Protein AF-A0A399ZMP6-F1 (afdb_monomer)

Secondary structure (DSSP, 8-state):
--PPP---------HHHHHHHHHHS-GGGHHHHHHHHHHHHHHHHHHHHHHHHHHHHTTT----PEEEPHHHHHHHHTT-HHHHHHHHHHHHHS--EEEHHHHHHHHHH--GGGHHHHHHHHTTSEEEPP-HHHHHHHHHHHHHHTT-SSPPPHHHHHHHHHHHHHTPEEE---TTTTT-TT--EE-TTGGGS---

Radius of gyration: 22.65 Å; Cα contacts (8 Å, |Δi|>4): 181; chains: 1; bounding box: 49×48×72 Å

Solvent-accessible surface area (backbone atoms only — not comparable to full-atom values): 11590 Å² total; per-residue (Å²): 133,86,79,80,84,84,82,87,81,91,81,90,68,61,67,69,62,50,51,49,46,62,74,76,37,60,80,93,46,42,67,57,52,50,52,52,51,50,54,52,49,50,50,53,51,50,52,50,49,50,51,51,51,53,48,59,72,56,66,87,58,87,56,83,35,37,29,48,32,49,67,47,52,54,36,39,78,70,61,37,64,71,56,41,53,52,53,54,54,47,54,77,77,36,69,46,30,31,39,44,65,37,54,50,52,50,60,74,67,44,49,85,86,42,44,60,63,51,48,66,67,48,66,83,42,50,69,44,77,89,46,72,66,33,53,52,43,14,52,52,53,38,58,76,39,42,94,44,100,70,54,61,50,73,64,56,22,44,45,52,21,44,31,63,74,70,59,34,29,34,32,57,83,56,74,76,57,76,76,40,83,90,66,47,67,54,50,93,75,58,84,80,70,84,83,127

Mean predicted aligned error: 13.45 Å

Foldseek 3Di:
DDDDDDDDDDDDDDPVVVVCLPVPPDPVCSVVVVVVVVVVVVVVVVVVVVLVVVVVVVPDDLQAAEEEALVLLVCVLVVVPLSVVLVVVNVVSHAYEYEVLSVVVCVVVDDPVCVVVSCVSCVSHHYDYDDPQLQVQLVVQQVVCPPPPDGDDSSRSSRQSSCVSNSYAYEDPDPVCVPRPPHHYPDPPNSPPDDD

Nearest PDB structures (foldseek):
  3zvk-assembly1_D  TM=8.663E-01  e=1.590E-06  Rickettsia felis
  5ecw-assembly1_A  TM=8.682E-01  e=2.401E-06  Shigella flexneri
  5ecy-assembly1_E  TM=8.589E-01  e=1.109E-05  Shigella flexneri
  5ecw-assembly1_B  TM=8.197E-01  e=2.680E-05  Shigella flexneri
  6nkl-assembly1_A  TM=8.387E-01  e=5.082E-04  Haemophilus influenzae

pLDDT: mean 81.06, std 16.73, range [31.73, 97.88]

Structure (mmCIF, N/CA/C/O backbone):
data_AF-A0A399ZMP6-F1
#
_entry.id   AF-A0A399ZMP6-F1
#
loop_
_atom_site.group_PDB
_atom_site.id
_atom_site.type_symbol
_atom_site.label_atom_id
_atom_site.label_alt_id
_atom_site.label_comp_id
_atom_site.label_asym_id
_atom_site.label_entity_id
_atom_site.label_seq_id
_atom_site.pdbx_PDB_ins_code
_atom_site.Cartn_x
_atom_site.Cartn_y
_atom_site.Cartn_z
_atom_site.occupancy
_atom_site.B_iso_or_equiv
_atom_site.auth_seq_id
_atom_site.auth_comp_id
_atom_site.auth_asym_id
_atom_site.auth_atom_id
_atom_site.pdbx_PDB_model_num
ATOM 1 N N . MET A 1 1 ? -18.157 26.666 29.288 1.00 40.12 1 MET A N 1
ATOM 2 C CA . MET A 1 1 ? -17.870 25.219 29.151 1.00 40.12 1 MET A CA 1
ATOM 3 C C . MET A 1 1 ? -19.187 24.509 28.873 1.00 40.12 1 MET A C 1
ATOM 5 O O . MET A 1 1 ? -20.100 24.671 29.669 1.00 40.12 1 MET A O 1
ATOM 9 N N . ARG A 1 2 ? -19.341 23.812 27.738 1.00 42.91 2 ARG A N 1
ATOM 10 C CA . ARG A 1 2 ? -20.552 23.012 27.478 1.00 42.91 2 ARG A CA 1
ATOM 11 C C . ARG A 1 2 ? -20.441 21.704 28.261 1.00 42.91 2 ARG A C 1
ATOM 13 O O . ARG A 1 2 ? -19.578 20.886 27.959 1.00 42.91 2 ARG A O 1
ATOM 20 N N . THR A 1 3 ? -21.276 21.535 29.274 1.00 47.22 3 THR A N 1
ATOM 21 C CA . THR A 1 3 ? -21.445 20.280 30.010 1.00 47.22 3 THR A CA 1
ATOM 22 C C . THR A 1 3 ? -21.994 19.232 29.040 1.00 47.22 3 THR A C 1
ATOM 24 O O . THR A 1 3 ? -23.074 19.419 28.486 1.00 47.22 3 THR A O 1
ATOM 27 N N . GLN A 1 4 ? -21.239 18.162 28.772 1.00 63.41 4 GLN A N 1
ATOM 28 C CA . GLN A 1 4 ? -21.740 17.040 27.970 1.00 63.41 4 GLN A CA 1
ATOM 29 C C . GLN A 1 4 ? -22.876 16.351 28.738 1.00 63.41 4 GLN A C 1
ATOM 31 O O . GLN A 1 4 ? -22.711 16.024 29.914 1.00 63.41 4 GLN A O 1
ATOM 36 N N . SER A 1 5 ? -24.027 16.149 28.094 1.00 76.75 5 SER A N 1
ATOM 37 C CA . SER A 1 5 ? -25.142 15.409 28.684 1.00 76.75 5 SER A CA 1
ATOM 38 C C . SER A 1 5 ? -24.758 13.937 28.829 1.00 76.75 5 SER A C 1
ATOM 40 O O . SER A 1 5 ? -24.349 13.290 27.867 1.00 76.75 5 SER A O 1
ATOM 42 N N . ILE A 1 6 ? -24.862 13.404 30.047 1.00 79.62 6 ILE A N 1
ATOM 43 C CA . ILE A 1 6 ? -24.664 11.976 30.304 1.00 79.62 6 ILE A CA 1
ATOM 44 C C . ILE A 1 6 ? -26.012 11.284 30.116 1.00 79.62 6 ILE A C 1
ATOM 46 O O . ILE A 1 6 ? -26.926 11.477 30.916 1.00 79.62 6 ILE A O 1
ATOM 50 N N . GLU A 1 7 ? -26.120 10.456 29.083 1.00 82.94 7 GLU A N 1
ATOM 51 C CA . GLU A 1 7 ? -27.281 9.597 28.850 1.00 82.94 7 GLU A CA 1
ATOM 52 C C . GLU A 1 7 ? -27.039 8.201 29.435 1.00 82.94 7 GLU A C 1
ATOM 54 O O . GLU A 1 7 ? -25.928 7.665 29.381 1.00 82.94 7 GLU A O 1
ATOM 59 N N . ARG A 1 8 ? -28.076 7.608 30.037 1.00 84.19 8 ARG A N 1
ATOM 60 C CA . ARG A 1 8 ? -28.018 6.257 30.612 1.00 84.19 8 ARG A CA 1
ATOM 61 C C . ARG A 1 8 ? -28.671 5.267 29.659 1.00 84.19 8 ARG A C 1
ATOM 63 O O . ARG A 1 8 ? -29.808 5.471 29.250 1.00 84.19 8 ARG A O 1
ATOM 70 N N . ILE A 1 9 ? -27.970 4.172 29.380 1.00 84.38 9 ILE A N 1
ATOM 71 C CA . ILE A 1 9 ? -28.480 3.049 28.589 1.00 84.38 9 ILE A CA 1
ATOM 72 C C . ILE A 1 9 ? -28.338 1.750 29.384 1.00 84.38 9 ILE A C 1
ATOM 74 O O . ILE A 1 9 ? -27.363 1.571 30.117 1.00 84.38 9 ILE A O 1
ATOM 78 N N . ASN A 1 10 ? -29.298 0.841 29.226 1.00 88.19 10 ASN A N 1
ATOM 79 C CA . ASN A 1 10 ? -29.215 -0.508 29.778 1.00 88.19 10 ASN A CA 1
ATOM 80 C C . ASN A 1 10 ? -28.581 -1.431 28.737 1.00 88.19 10 ASN A C 1
ATOM 82 O O . ASN A 1 10 ? -29.028 -1.481 27.594 1.00 88.19 10 ASN A O 1
ATOM 86 N N . VAL A 1 11 ? -27.540 -2.157 29.135 1.00 84.94 11 VAL A N 1
ATOM 87 C CA . VAL A 1 11 ? -26.810 -3.093 28.272 1.00 84.94 11 VAL A CA 1
ATOM 88 C C . VAL A 1 11 ? -26.739 -4.452 28.946 1.00 84.94 11 VAL A C 1
ATOM 90 O O . VAL A 1 11 ? -26.386 -4.553 30.121 1.00 84.94 11 VAL A O 1
ATOM 93 N N . ASN A 1 12 ? -27.058 -5.492 28.181 1.00 91.94 12 ASN A N 1
ATOM 94 C CA . ASN A 1 12 ? -26.920 -6.874 28.615 1.00 91.94 12 ASN A CA 1
ATOM 95 C C . ASN A 1 12 ? -25.511 -7.367 28.283 1.00 91.94 12 ASN A C 1
ATOM 97 O O . ASN A 1 12 ? -25.030 -7.181 27.166 1.00 91.94 12 ASN A O 1
ATOM 101 N N . PHE A 1 13 ? -24.868 -8.015 29.250 1.00 89.12 13 PHE A N 1
ATOM 102 C CA . PHE A 1 13 ? -23.568 -8.651 29.067 1.00 89.12 13 PHE A CA 1
ATOM 103 C C . PHE A 1 13 ? -23.723 -10.169 29.149 1.00 89.12 13 PHE A C 1
ATOM 105 O O . PHE A 1 13 ? -24.477 -10.645 30.002 1.00 89.12 13 PHE A O 1
ATOM 112 N N . PRO A 1 14 ? -22.984 -10.941 28.333 1.00 95.12 14 PRO A N 1
ATOM 113 C CA . PRO A 1 14 ? -22.819 -12.366 28.580 1.00 95.12 14 PRO A CA 1
ATOM 114 C C . PRO A 1 14 ? -22.268 -12.594 29.992 1.00 95.12 14 PRO A C 1
ATOM 116 O O . PRO A 1 14 ? -21.344 -11.889 30.412 1.00 95.12 14 PRO A O 1
ATOM 119 N N . SER A 1 15 ? -22.799 -13.587 30.710 1.00 93.69 15 SER A N 1
ATOM 120 C CA . SER A 1 15 ? -22.394 -13.887 32.091 1.00 93.69 15 SER A CA 1
ATOM 121 C C . SER A 1 15 ? -20.872 -14.003 32.280 1.00 93.69 15 SER A C 1
ATOM 123 O O . SER A 1 15 ? -20.369 -13.352 33.196 1.00 93.69 15 SER A O 1
ATOM 125 N N . PRO A 1 16 ? -20.110 -14.689 31.396 1.00 95.19 16 PRO A N 1
ATOM 126 C CA . PRO A 1 16 ? -18.656 -14.802 31.556 1.00 95.19 16 PRO A CA 1
ATOM 127 C C . PRO A 1 16 ? -17.936 -13.446 31.523 1.00 95.19 16 PRO A C 1
ATOM 129 O O . PRO A 1 16 ? -17.054 -13.172 32.331 1.00 95.19 16 PRO A O 1
ATOM 132 N N . VAL A 1 17 ? -18.365 -12.543 30.636 1.00 92.88 17 VAL A N 1
ATOM 133 C CA . VAL A 1 17 ? -17.776 -11.200 30.501 1.00 92.88 17 VAL A CA 1
ATOM 134 C C . VAL A 1 17 ? -18.055 -10.361 31.745 1.00 92.88 17 VAL A C 1
ATOM 136 O O . VAL A 1 17 ? -17.201 -9.600 32.203 1.00 92.88 17 VAL A O 1
ATOM 139 N N . LEU A 1 18 ? -19.256 -10.493 32.310 1.00 94.56 18 LEU A N 1
ATOM 140 C CA . LEU A 1 18 ? -19.631 -9.770 33.517 1.00 94.56 18 LEU A CA 1
ATOM 141 C C . LEU A 1 18 ? -18.882 -10.291 34.750 1.00 94.56 18 LEU A C 1
ATOM 143 O O . LEU A 1 18 ? -18.500 -9.493 35.609 1.00 94.56 18 LEU A O 1
ATOM 147 N N . GLU A 1 19 ? -18.659 -11.601 34.841 1.00 95.50 19 GLU A N 1
ATOM 148 C CA . GLU A 1 19 ? -17.834 -12.220 35.882 1.00 95.50 19 GLU A CA 1
ATOM 149 C C . GLU A 1 19 ? -16.387 -11.735 35.809 1.00 95.50 19 GLU A C 1
ATOM 151 O O . GLU A 1 19 ? -15.853 -11.259 36.815 1.00 95.50 19 GLU A O 1
ATOM 156 N N . ASP A 1 20 ? -15.790 -11.734 34.617 1.00 95.94 20 ASP A N 1
ATOM 157 C CA . ASP A 1 20 ? -14.445 -11.201 34.407 1.00 95.94 20 ASP A CA 1
ATOM 158 C C . ASP A 1 20 ? -14.354 -9.720 34.764 1.00 95.94 20 ASP A C 1
ATOM 160 O O . ASP A 1 20 ? -13.440 -9.301 35.479 1.00 95.94 20 ASP A O 1
ATOM 164 N N . LEU A 1 21 ? -15.338 -8.916 34.358 1.00 94.06 21 LEU A N 1
ATOM 165 C CA . LEU A 1 21 ? -15.383 -7.503 34.714 1.00 94.06 21 LEU A CA 1
ATOM 166 C C . LEU A 1 21 ? -15.486 -7.304 36.235 1.00 94.06 21 LEU A C 1
ATOM 168 O O . LEU A 1 21 ? -14.861 -6.397 36.789 1.00 94.06 21 LEU A O 1
ATOM 172 N N . ARG A 1 22 ? -16.264 -8.143 36.930 1.00 95.62 22 ARG A N 1
ATOM 173 C CA . ARG A 1 22 ? -16.399 -8.088 38.392 1.00 95.62 22 ARG A CA 1
ATOM 174 C C . ARG A 1 22 ? -15.106 -8.480 39.099 1.00 95.62 22 ARG A C 1
ATOM 176 O O . ARG A 1 22 ? -14.768 -7.819 40.082 1.00 95.62 22 ARG A O 1
ATOM 183 N N . ARG A 1 23 ? -14.419 -9.505 38.587 1.00 96.69 23 ARG A N 1
ATOM 184 C CA . ARG A 1 23 ? -13.158 -10.044 39.109 1.00 96.69 23 ARG A CA 1
ATOM 185 C C . ARG A 1 23 ? -11.985 -9.086 38.902 1.00 96.69 23 ARG A C 1
ATOM 187 O O . ARG A 1 23 ? -11.176 -8.922 39.806 1.00 96.69 23 ARG A O 1
ATOM 194 N N . LEU A 1 24 ? -11.897 -8.456 37.731 1.00 96.06 24 LEU A N 1
ATOM 195 C CA . LEU A 1 24 ? -10.713 -7.702 37.306 1.00 96.06 24 LEU A CA 1
ATOM 196 C C . LEU A 1 24 ? -10.832 -6.186 37.514 1.00 96.06 24 LEU A C 1
ATOM 198 O O . LEU A 1 24 ? -9.813 -5.501 37.587 1.00 96.06 24 LEU A O 1
ATOM 202 N N . VAL A 1 25 ? -12.050 -5.634 37.601 1.00 94.75 25 VAL A N 1
ATOM 203 C CA . VAL A 1 25 ? -12.264 -4.178 37.656 1.00 94.75 25 VAL A CA 1
ATOM 204 C C . VAL A 1 25 ? -13.023 -3.767 38.928 1.00 94.75 25 VAL A C 1
ATOM 206 O O . VAL A 1 25 ? -14.145 -4.238 39.164 1.00 94.75 25 VAL A O 1
ATOM 209 N N . PRO A 1 26 ? -12.481 -2.829 39.735 1.00 95.94 26 PRO A N 1
ATOM 210 C CA . PRO A 1 26 ? -13.162 -2.300 40.915 1.00 95.94 26 PRO A CA 1
ATOM 211 C C . PRO A 1 26 ? -14.518 -1.680 40.576 1.00 95.94 26 PRO A C 1
ATOM 213 O O . PRO A 1 26 ? -14.643 -0.975 39.575 1.00 95.94 26 PRO A O 1
ATOM 216 N N . ALA A 1 27 ? -15.520 -1.863 41.444 1.00 93.19 27 ALA A N 1
ATOM 217 C CA . ALA A 1 27 ? -16.906 -1.451 41.187 1.00 93.19 27 ALA A CA 1
ATOM 218 C C . ALA A 1 27 ? -17.043 0.010 40.713 1.00 93.19 27 ALA A C 1
ATOM 220 O O . ALA A 1 27 ? -17.753 0.273 39.746 1.00 93.19 27 ALA A O 1
ATOM 221 N N . LYS A 1 28 ? -16.292 0.938 41.324 1.00 91.88 28 LYS A N 1
ATOM 222 C CA . LYS A 1 28 ? -16.305 2.375 40.992 1.00 91.88 28 LYS A CA 1
ATOM 223 C C . LYS A 1 28 ? -15.732 2.714 39.604 1.00 91.88 28 LYS A C 1
ATOM 225 O O . LYS A 1 28 ? -15.983 3.804 39.109 1.00 91.88 28 LYS A O 1
ATOM 230 N N . ARG A 1 29 ? -14.976 1.803 38.977 1.00 93.69 29 ARG A N 1
ATOM 231 C CA . ARG A 1 29 ? -14.307 2.003 37.674 1.00 93.69 29 ARG A CA 1
ATOM 232 C C . ARG A 1 29 ? -14.937 1.217 36.527 1.00 93.69 29 ARG A C 1
ATOM 234 O O . ARG A 1 29 ? -14.577 1.429 35.374 1.00 93.69 29 ARG A O 1
ATOM 241 N N . ARG A 1 30 ? -15.884 0.315 36.805 1.00 92.81 30 ARG A N 1
ATOM 242 C CA . ARG A 1 30 ? -16.495 -0.544 35.773 1.00 92.81 30 ARG A CA 1
ATOM 243 C C . ARG A 1 30 ? -17.173 0.274 34.678 1.00 92.81 30 ARG A C 1
ATOM 245 O O . ARG A 1 30 ? -16.930 0.018 33.504 1.00 92.81 30 ARG A O 1
ATOM 252 N N . SER A 1 31 ? -17.942 1.298 35.054 1.00 89.25 31 SER A N 1
ATOM 253 C CA . SER A 1 31 ? -18.608 2.188 34.094 1.00 89.25 31 SER A CA 1
ATOM 254 C C . SER A 1 31 ? -17.615 2.932 33.200 1.00 89.25 31 SER A C 1
ATOM 256 O O . SER A 1 31 ? -17.853 3.062 32.004 1.00 89.25 31 SER A O 1
ATOM 258 N N . GLU A 1 32 ? -16.480 3.369 33.752 1.00 88.06 32 GLU A N 1
ATOM 259 C CA . GLU A 1 32 ? -15.407 4.028 32.997 1.00 88.06 32 GLU A CA 1
ATOM 260 C C . GLU A 1 32 ? -14.770 3.067 31.981 1.00 88.06 32 GLU A C 1
ATOM 262 O O . GLU A 1 32 ? -14.604 3.412 30.812 1.00 88.06 32 GLU A O 1
ATOM 267 N N . VAL A 1 33 ? -14.455 1.839 32.406 1.00 91.19 33 VAL A N 1
ATOM 268 C CA . VAL A 1 33 ? -13.867 0.811 31.535 1.00 91.19 33 VAL A CA 1
ATOM 269 C C . VAL A 1 33 ? -14.817 0.449 30.395 1.00 91.19 33 VAL A C 1
ATOM 271 O O . VAL A 1 33 ? -14.383 0.411 29.244 1.00 91.19 33 VAL A O 1
ATOM 274 N N . ILE A 1 34 ? -16.107 0.250 30.693 1.00 91.75 34 ILE A N 1
ATOM 275 C CA . ILE A 1 34 ? -17.135 -0.012 29.678 1.00 91.75 34 ILE A CA 1
ATOM 276 C C . ILE A 1 34 ? -17.210 1.165 28.705 1.00 91.75 34 ILE A C 1
ATOM 278 O O . ILE A 1 34 ? -17.069 0.966 27.503 1.00 91.75 34 ILE A O 1
ATOM 282 N N . ALA A 1 35 ? -17.356 2.395 29.205 1.00 86.88 35 ALA A N 1
ATOM 283 C CA . ALA A 1 35 ? -17.457 3.580 28.357 1.00 86.88 35 ALA A CA 1
ATOM 284 C C . ALA A 1 35 ? -16.235 3.737 27.439 1.00 86.88 35 ALA A C 1
ATOM 286 O O . ALA A 1 35 ? -16.381 4.010 26.248 1.00 86.88 35 ALA A O 1
ATOM 287 N N . ARG A 1 36 ? -15.023 3.504 27.958 1.00 85.12 36 ARG A N 1
ATOM 288 C CA . ARG A 1 36 ? -13.784 3.579 27.176 1.00 85.12 36 ARG A CA 1
ATOM 289 C C . ARG A 1 36 ? -13.694 2.476 26.121 1.00 85.12 36 ARG A C 1
ATOM 291 O O . ARG A 1 36 ? -13.285 2.760 24.993 1.00 85.12 36 ARG A O 1
ATOM 298 N N . ALA A 1 37 ? -14.060 1.243 26.468 1.00 85.00 37 ALA A N 1
ATOM 299 C CA . ALA A 1 37 ? -14.076 0.119 25.536 1.00 85.00 37 ALA A CA 1
ATOM 300 C C . ALA A 1 37 ? -15.098 0.351 24.415 1.00 85.00 37 ALA A C 1
ATOM 302 O O . ALA A 1 37 ? -14.745 0.247 23.241 1.00 85.00 37 ALA A O 1
ATOM 303 N N . THR A 1 38 ? -16.310 0.783 24.765 1.00 87.94 38 THR A N 1
ATOM 304 C CA . THR A 1 38 ? -17.361 1.144 23.810 1.00 87.94 38 THR A CA 1
ATOM 305 C C . THR A 1 38 ? -16.934 2.311 22.926 1.00 87.94 38 THR A C 1
ATOM 307 O O . THR A 1 38 ? -17.085 2.240 21.715 1.00 87.94 38 THR A O 1
ATOM 310 N N . ALA A 1 39 ? -16.323 3.366 23.474 1.00 77.56 39 ALA A N 1
ATOM 311 C CA . ALA A 1 39 ? -15.826 4.487 22.673 1.00 77.56 39 ALA A CA 1
ATOM 312 C C . ALA A 1 39 ? -14.713 4.069 21.698 1.00 77.56 39 ALA A C 1
ATOM 314 O O . ALA A 1 39 ? -14.627 4.589 20.585 1.00 77.56 39 ALA A O 1
ATOM 315 N N . ARG A 1 40 ? -13.840 3.136 22.102 1.00 79.19 40 ARG A N 1
ATOM 316 C CA . ARG A 1 40 ? -12.832 2.547 21.211 1.00 79.19 40 ARG A CA 1
ATOM 317 C C . ARG A 1 40 ? -13.496 1.757 20.085 1.00 79.19 40 ARG A C 1
ATOM 319 O O . ARG A 1 40 ? -13.158 1.993 18.930 1.00 79.19 40 ARG A O 1
ATOM 326 N N . GLU A 1 41 ? -14.457 0.901 20.409 1.00 82.06 41 GLU A N 1
ATOM 327 C CA . GLU A 1 41 ? -15.139 0.077 19.412 1.00 82.06 41 GLU A CA 1
ATOM 328 C C . GLU A 1 41 ? -16.003 0.912 18.464 1.00 82.06 41 GLU A C 1
ATOM 330 O O . GLU A 1 41 ? -15.945 0.730 17.255 1.00 82.06 41 GLU A O 1
ATOM 335 N N . LEU A 1 42 ? -16.707 1.925 18.968 1.00 82.62 42 LEU A N 1
ATOM 336 C CA . LEU A 1 42 ? -17.462 2.858 18.134 1.00 82.62 42 LEU A CA 1
ATOM 337 C C . LEU A 1 42 ? -16.560 3.661 17.194 1.00 82.62 42 LEU A C 1
ATOM 339 O O . LEU A 1 42 ? -16.973 3.950 16.076 1.00 82.62 42 LEU A O 1
ATOM 343 N N . ARG A 1 43 ? -15.336 4.023 17.602 1.00 75.38 43 ARG A N 1
ATOM 344 C CA . ARG A 1 43 ? -14.361 4.631 16.679 1.00 75.38 43 ARG A CA 1
ATOM 345 C C . ARG A 1 43 ? -13.958 3.657 15.576 1.00 75.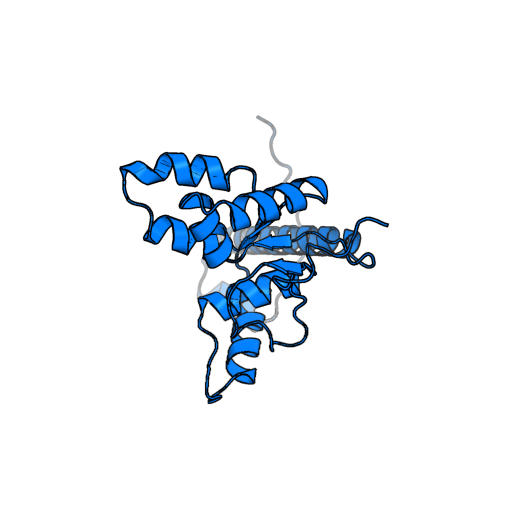38 43 ARG A C 1
ATOM 347 O O . ARG A 1 43 ? -13.953 4.058 14.417 1.00 75.38 43 ARG A O 1
ATOM 354 N N . ARG A 1 44 ? -13.686 2.394 15.926 1.00 84.56 44 ARG A N 1
ATOM 355 C CA . ARG A 1 44 ? -13.368 1.331 14.961 1.00 84.56 44 ARG A CA 1
ATOM 356 C C . ARG A 1 44 ? -14.516 1.123 13.969 1.00 84.56 44 ARG A C 1
ATOM 358 O O . ARG A 1 44 ? -14.287 1.151 12.768 1.00 84.56 44 ARG A O 1
ATOM 365 N N . LEU A 1 45 ? -15.750 1.005 14.463 1.00 77.44 45 LEU A N 1
ATOM 366 C CA . LEU A 1 45 ? -16.950 0.820 13.644 1.00 77.44 45 LEU A CA 1
ATOM 367 C C . LEU A 1 45 ? -17.271 2.042 12.780 1.00 77.44 45 LEU A C 1
ATOM 369 O O . LEU A 1 45 ? -17.649 1.873 11.630 1.00 77.44 45 LEU A O 1
ATOM 373 N N . LYS A 1 46 ? -17.098 3.270 13.287 1.00 72.31 46 LYS A N 1
ATOM 374 C CA . LYS A 1 46 ? -17.271 4.491 12.480 1.00 72.31 46 LYS A CA 1
ATOM 375 C C . LYS A 1 46 ? -16.266 4.555 11.339 1.00 72.31 46 LYS A C 1
ATOM 377 O O . LYS A 1 46 ? -16.654 4.884 10.226 1.00 72.31 46 LYS A O 1
ATOM 382 N N . LEU A 1 47 ? -15.008 4.220 11.614 1.00 60.53 47 LEU A N 1
ATOM 383 C CA . LEU A 1 47 ? -13.967 4.180 10.596 1.00 60.53 47 LEU A CA 1
ATOM 384 C C . LEU A 1 47 ? -14.262 3.085 9.558 1.00 60.53 47 LEU A C 1
ATOM 386 O O . LEU A 1 47 ? -14.242 3.361 8.365 1.00 60.53 47 LEU A O 1
ATOM 390 N N . ALA A 1 48 ? -14.632 1.880 10.002 1.00 58.72 48 ALA A N 1
ATOM 391 C CA . ALA A 1 48 ? -15.044 0.789 9.120 1.00 58.72 48 ALA A CA 1
ATOM 392 C C . ALA A 1 48 ? -16.263 1.166 8.265 1.00 58.72 48 ALA A C 1
ATOM 394 O O . ALA A 1 48 ? -16.249 0.943 7.064 1.00 58.72 48 ALA A O 1
ATOM 395 N N . ALA A 1 49 ? -17.279 1.808 8.846 1.00 63.84 49 ALA A N 1
ATOM 396 C CA . ALA A 1 49 ? -18.459 2.271 8.121 1.00 63.84 49 ALA A CA 1
ATOM 397 C C . ALA A 1 49 ? -18.139 3.404 7.135 1.00 63.84 49 ALA A C 1
ATOM 399 O O . ALA A 1 49 ? -18.752 3.473 6.076 1.00 63.84 49 ALA A O 1
ATOM 400 N N . GLN A 1 50 ? -17.184 4.285 7.448 1.00 62.94 50 GLN A N 1
ATOM 401 C CA . GLN A 1 50 ? -16.693 5.300 6.511 1.00 62.94 50 GLN A CA 1
ATOM 402 C C . GLN A 1 50 ? -15.960 4.658 5.333 1.00 62.94 50 GLN A C 1
ATOM 404 O O . GLN A 1 50 ? -16.221 5.032 4.192 1.00 62.94 50 GLN A O 1
ATOM 409 N N . PHE A 1 51 ? -15.113 3.658 5.589 1.00 50.34 51 PHE A N 1
ATOM 410 C CA . PHE A 1 51 ? -14.477 2.871 4.533 1.00 50.34 51 PHE A CA 1
ATOM 411 C C . PHE A 1 51 ? -1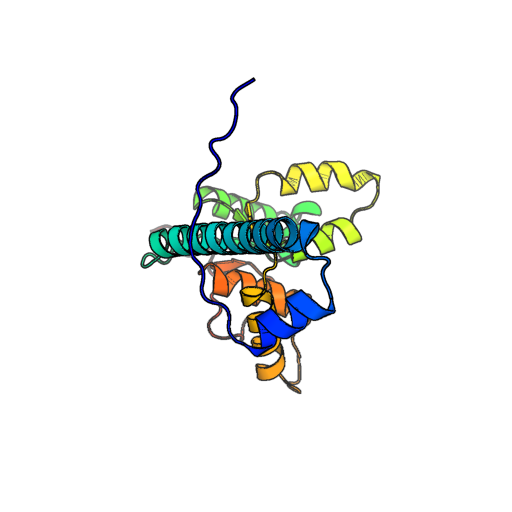5.495 2.071 3.722 1.00 50.34 51 PHE A C 1
ATOM 413 O O . PHE A 1 51 ? -15.411 2.054 2.504 1.00 50.34 51 PHE A O 1
ATOM 420 N N . GLU A 1 52 ? -16.503 1.478 4.358 1.00 51.09 52 GLU A N 1
ATOM 421 C CA . GLU A 1 52 ? -17.573 0.746 3.681 1.00 51.09 52 GLU A CA 1
ATOM 422 C C . GLU A 1 52 ? -18.474 1.683 2.866 1.00 51.09 52 GLU A C 1
ATOM 424 O O . GLU A 1 52 ? -18.900 1.323 1.778 1.00 51.09 52 GLU A O 1
ATOM 429 N N . GLN A 1 53 ? -18.754 2.901 3.336 1.00 52.12 53 GLN A N 1
ATOM 430 C CA . GLN A 1 53 ? -19.488 3.914 2.570 1.00 52.12 53 GLN A CA 1
ATOM 431 C C . GLN A 1 53 ? -18.661 4.477 1.410 1.00 52.12 53 GLN A C 1
ATOM 433 O O . GLN A 1 53 ? -19.216 4.705 0.335 1.00 52.12 53 GLN A O 1
ATOM 438 N N . ALA A 1 54 ? -17.354 4.672 1.598 1.00 49.06 54 ALA A N 1
ATOM 439 C CA . ALA A 1 54 ? -16.433 5.037 0.525 1.00 49.06 54 ALA A CA 1
ATOM 440 C C . ALA A 1 54 ? -16.340 3.913 -0.518 1.00 49.06 54 ALA A C 1
ATOM 442 O O . ALA A 1 54 ? -16.489 4.170 -1.709 1.00 49.06 54 ALA A O 1
ATOM 443 N N . ALA A 1 55 ? -16.232 2.662 -0.067 1.00 45.75 55 ALA A N 1
ATOM 444 C CA . ALA A 1 55 ? -16.289 1.483 -0.917 1.00 45.75 55 ALA A CA 1
ATOM 445 C C . ALA A 1 55 ? -17.640 1.389 -1.634 1.00 45.75 55 ALA A C 1
ATOM 447 O O . ALA A 1 55 ? -17.661 1.205 -2.837 1.00 45.75 55 ALA A O 1
ATOM 448 N N . ARG A 1 56 ? -18.772 1.618 -0.951 1.00 43.25 56 ARG A N 1
ATOM 449 C CA . ARG A 1 56 ? -20.120 1.614 -1.550 1.00 43.25 56 ARG A CA 1
ATOM 450 C C . ARG A 1 56 ? -20.358 2.722 -2.571 1.00 43.25 56 ARG A C 1
ATOM 452 O O . ARG A 1 56 ? -21.167 2.519 -3.468 1.00 43.25 56 ARG A O 1
ATOM 459 N N . ARG A 1 57 ? -19.662 3.858 -2.476 1.00 44.19 57 ARG A N 1
ATOM 460 C CA . ARG A 1 57 ? -19.630 4.867 -3.551 1.00 44.19 57 ARG A CA 1
ATOM 461 C C . ARG A 1 57 ? -18.767 4.431 -4.738 1.00 44.19 57 ARG A C 1
ATOM 463 O O . ARG A 1 57 ? -19.073 4.826 -5.852 1.00 44.19 57 ARG A O 1
ATOM 470 N N . ALA A 1 58 ? -17.768 3.582 -4.507 1.00 42.00 58 ALA A N 1
ATOM 471 C CA . ALA A 1 58 ? -16.927 2.962 -5.534 1.00 42.00 58 ALA A CA 1
ATOM 472 C C . ALA A 1 58 ? -17.525 1.667 -6.136 1.00 42.00 58 ALA A C 1
ATOM 474 O O . ALA A 1 58 ? -16.871 0.965 -6.908 1.00 42.00 58 ALA A O 1
ATOM 475 N N . ILE A 1 59 ? -18.766 1.306 -5.789 1.00 43.66 59 ILE A N 1
ATOM 476 C CA . ILE A 1 59 ? -19.396 0.064 -6.246 1.00 43.66 59 ILE A CA 1
ATOM 477 C C . ILE A 1 59 ? -20.042 0.284 -7.634 1.00 43.66 59 ILE A C 1
ATOM 479 O O . ILE A 1 59 ? -21.126 0.847 -7.761 1.00 43.66 59 ILE A O 1
ATOM 483 N N . TRP A 1 60 ? -19.337 -0.232 -8.653 1.00 39.50 60 TRP A N 1
ATOM 484 C CA . TRP A 1 60 ? -19.670 -0.366 -10.089 1.00 39.50 60 TRP A CA 1
ATOM 485 C C . TRP A 1 60 ? -19.396 0.825 -11.013 1.00 39.50 60 TRP A C 1
ATOM 487 O O . TRP A 1 60 ? -20.190 1.170 -11.883 1.00 39.50 60 TRP A O 1
ATOM 497 N N . SER A 1 61 ? -18.176 1.333 -10.944 1.00 39.25 61 SER A N 1
ATOM 498 C CA . SER A 1 61 ? -17.425 1.669 -12.149 1.00 39.25 61 SER A CA 1
ATOM 499 C C . SER A 1 61 ? -15.994 1.228 -11.878 1.00 39.25 61 SER A C 1
ATOM 501 O O . SER A 1 61 ? -15.449 1.512 -10.818 1.00 39.25 61 SER A O 1
ATOM 503 N N . ALA A 1 62 ? -15.403 0.443 -12.775 1.00 43.28 62 ALA A N 1
ATOM 504 C CA . ALA A 1 62 ? -13.973 0.184 -12.741 1.00 43.28 62 ALA A CA 1
ATOM 505 C C . ALA A 1 62 ? -13.249 1.502 -13.040 1.00 43.28 62 ALA A C 1
ATOM 507 O O . ALA A 1 62 ? -12.865 1.746 -14.182 1.00 43.28 62 ALA A O 1
ATOM 508 N N . GLU A 1 63 ? -13.137 2.380 -12.050 1.00 49.62 63 GLU A N 1
ATOM 509 C CA . GLU A 1 63 ? -12.403 3.619 -12.229 1.00 49.62 63 GLU A CA 1
ATOM 510 C C . GLU A 1 63 ? -10.920 3.286 -12.374 1.00 49.62 63 GLU A C 1
ATOM 512 O O . GLU A 1 63 ? -10.343 2.479 -11.641 1.00 49.62 63 GLU A O 1
ATOM 517 N N . LYS A 1 64 ? -10.330 3.868 -13.416 1.00 62.75 64 LYS A N 1
ATOM 518 C CA . LYS A 1 64 ? -8.985 3.606 -13.930 1.00 62.75 64 LYS A CA 1
ATOM 519 C C . LYS A 1 64 ? -7.884 4.167 -13.026 1.00 62.75 64 LYS A C 1
ATOM 521 O O . LYS A 1 64 ? -6.813 4.491 -13.522 1.00 62.75 64 LYS A O 1
ATOM 526 N N . TYR A 1 65 ? -8.120 4.336 -11.729 1.00 73.69 65 TYR A N 1
ATOM 527 C CA . TYR A 1 65 ? -7.144 5.014 -10.889 1.00 73.69 65 TYR A CA 1
ATOM 528 C C . TYR A 1 65 ? -5.979 4.075 -10.560 1.00 73.69 65 TYR A C 1
ATOM 530 O O . TYR A 1 65 ? -6.193 2.975 -10.024 1.00 73.69 65 TYR A O 1
ATOM 538 N N . PRO A 1 66 ? -4.745 4.453 -10.930 1.00 86.25 66 PRO A N 1
ATOM 539 C CA . PRO A 1 66 ? -3.604 3.578 -10.786 1.00 86.25 66 PRO A CA 1
ATOM 540 C C . PRO A 1 66 ? -3.025 3.665 -9.373 1.00 86.25 66 PRO A C 1
ATOM 542 O O . PRO A 1 66 ? -2.760 4.747 -8.845 1.00 86.25 66 PRO A O 1
ATOM 545 N N . LEU A 1 67 ? -2.785 2.502 -8.771 1.00 92.88 67 LEU A N 1
ATOM 546 C CA . LEU A 1 67 ? -1.873 2.368 -7.645 1.00 92.88 67 LEU A CA 1
ATOM 547 C C . LEU A 1 67 ? -0.465 2.176 -8.204 1.00 92.88 67 LEU A C 1
ATOM 549 O O . LEU A 1 67 ? -0.243 1.250 -8.979 1.00 92.88 67 LEU A O 1
ATOM 553 N N . LEU A 1 68 ? 0.473 3.037 -7.827 1.00 93.12 68 LEU A N 1
ATOM 554 C CA . LEU A 1 68 ? 1.873 2.910 -8.211 1.00 93.12 68 LEU A CA 1
ATOM 555 C C . LEU A 1 68 ? 2.598 1.996 -7.223 1.00 93.12 68 LEU A C 1
ATOM 557 O O . LEU A 1 68 ? 2.596 2.249 -6.016 1.00 93.12 68 LEU A O 1
ATOM 561 N N . ASP A 1 69 ? 3.217 0.940 -7.741 1.00 94.38 69 ASP A N 1
ATOM 562 C CA . ASP A 1 69 ? 4.126 0.078 -6.991 1.00 94.38 69 ASP A CA 1
ATOM 563 C C . ASP A 1 69 ? 5.418 0.834 -6.618 1.00 94.38 69 ASP A C 1
ATOM 565 O O . ASP A 1 69 ? 5.776 1.862 -7.208 1.00 94.38 69 ASP A O 1
ATOM 569 N N . THR A 1 70 ? 6.141 0.327 -5.622 1.00 95.00 70 THR A N 1
ATOM 570 C CA . THR A 1 70 ? 7.374 0.921 -5.104 1.00 95.00 70 THR A CA 1
ATOM 571 C C . THR A 1 70 ? 8.433 1.076 -6.199 1.00 95.00 70 THR A C 1
ATOM 573 O O . THR A 1 70 ? 9.158 2.072 -6.221 1.00 95.00 70 THR A O 1
ATOM 576 N N . ASP A 1 71 ? 8.530 0.128 -7.133 1.00 92.81 71 ASP A N 1
ATOM 577 C CA . ASP A 1 71 ? 9.508 0.176 -8.223 1.00 92.81 71 ASP A CA 1
ATOM 578 C C . ASP A 1 71 ? 9.244 1.316 -9.225 1.00 92.81 71 ASP A C 1
ATOM 580 O O . ASP A 1 71 ? 10.192 1.976 -9.665 1.00 92.81 71 ASP A O 1
ATOM 584 N N . VAL A 1 72 ? 7.975 1.608 -9.525 1.00 91.88 72 VAL A N 1
ATOM 585 C CA . VAL A 1 72 ? 7.544 2.762 -10.322 1.00 91.88 72 VAL A CA 1
ATOM 586 C C . VAL A 1 72 ? 7.952 4.052 -9.617 1.00 91.88 72 VAL A C 1
ATOM 588 O O . VAL A 1 72 ? 8.615 4.902 -10.214 1.00 91.88 72 VAL A O 1
ATOM 591 N N . LEU A 1 73 ? 7.616 4.179 -8.330 1.00 92.94 73 LEU A N 1
ATOM 592 C CA . LEU A 1 73 ? 7.918 5.372 -7.534 1.00 92.94 73 LEU A CA 1
ATOM 593 C C . LEU A 1 73 ? 9.430 5.612 -7.430 1.00 92.94 73 LEU A C 1
ATOM 595 O O . LEU A 1 73 ? 9.898 6.734 -7.628 1.00 92.94 73 LEU A O 1
ATOM 599 N N . ALA A 1 74 ? 10.213 4.558 -7.185 1.00 91.31 74 ALA A N 1
ATOM 600 C CA . ALA A 1 74 ? 11.668 4.640 -7.115 1.00 91.31 74 ALA A CA 1
ATOM 601 C C . ALA A 1 74 ? 12.287 5.085 -8.451 1.00 91.31 74 ALA A C 1
ATOM 603 O O . ALA A 1 74 ? 13.246 5.857 -8.465 1.00 91.31 74 ALA A O 1
ATOM 604 N N . ARG A 1 75 ? 11.742 4.636 -9.589 1.00 89.00 75 ARG A N 1
ATOM 605 C CA . ARG A 1 75 ? 12.166 5.091 -10.924 1.00 89.00 75 ARG A CA 1
ATOM 606 C C . ARG A 1 75 ? 11.796 6.553 -11.183 1.00 89.00 75 ARG A C 1
ATOM 608 O O . ARG A 1 75 ? 12.626 7.278 -11.732 1.00 89.00 75 ARG A O 1
ATOM 615 N N . CYS A 1 76 ? 10.613 7.003 -10.757 1.00 88.38 76 CYS A N 1
ATOM 616 C CA . CYS A 1 76 ? 10.228 8.416 -10.824 1.00 88.38 76 CYS A CA 1
ATOM 617 C C . CYS A 1 76 ? 11.184 9.302 -10.014 1.00 88.38 76 CYS A C 1
ATOM 619 O O . CYS A 1 76 ? 11.699 10.279 -10.549 1.00 88.38 76 CYS A O 1
ATOM 621 N N . LEU A 1 77 ? 11.485 8.929 -8.766 1.00 86.25 77 LEU A N 1
ATOM 622 C CA . LEU A 1 77 ? 12.421 9.667 -7.905 1.00 86.25 77 LEU A CA 1
ATOM 623 C C . LEU A 1 77 ? 13.848 9.709 -8.473 1.00 86.25 77 LEU A C 1
ATOM 625 O O . LEU A 1 77 ? 14.552 10.697 -8.302 1.00 86.25 77 LEU A O 1
ATOM 629 N N . ARG A 1 78 ? 14.263 8.668 -9.206 1.00 86.44 78 ARG A N 1
ATOM 630 C CA . ARG A 1 78 ? 15.542 8.628 -9.940 1.00 86.44 78 ARG A CA 1
ATOM 631 C C . ARG A 1 78 ? 15.527 9.406 -11.259 1.00 86.44 78 ARG A C 1
ATOM 633 O O . ARG A 1 78 ? 16.541 9.435 -11.950 1.00 86.44 78 ARG A O 1
ATOM 640 N N . GLY A 1 79 ? 14.395 9.993 -11.637 1.00 81.81 79 GLY A N 1
ATOM 641 C CA . GLY A 1 79 ? 14.269 10.780 -12.857 1.00 81.81 79 GLY A CA 1
ATOM 642 C C . GLY A 1 79 ? 14.253 9.958 -14.147 1.00 81.81 79 GLY A C 1
ATOM 643 O O . GLY A 1 79 ? 14.647 10.474 -15.190 1.00 81.81 79 GLY A O 1
ATOM 644 N N . VAL A 1 80 ? 13.830 8.686 -14.111 1.00 84.31 80 VAL A N 1
ATOM 645 C CA . VAL A 1 80 ? 13.765 7.840 -15.317 1.00 84.31 80 VAL A CA 1
ATOM 646 C C . VAL A 1 80 ? 12.734 8.426 -16.300 1.00 84.31 80 VAL A C 1
ATOM 648 O O . VAL A 1 80 ? 11.540 8.398 -15.988 1.00 84.31 80 VAL A O 1
ATOM 651 N N . PRO A 1 81 ? 13.142 8.926 -17.489 1.00 79.19 81 PRO A N 1
ATOM 652 C CA . PRO A 1 81 ? 12.262 9.735 -18.341 1.00 79.19 81 PRO A CA 1
ATOM 653 C C . PRO A 1 81 ? 11.008 9.002 -18.822 1.00 79.19 81 PRO A C 1
ATOM 655 O O . PRO A 1 81 ? 9.922 9.573 -18.828 1.00 79.19 81 PRO A O 1
ATOM 658 N N . GLU A 1 82 ? 11.148 7.726 -19.186 1.00 83.50 82 GLU A N 1
ATOM 659 C CA . GLU A 1 82 ? 10.027 6.896 -19.638 1.00 83.50 82 GLU A CA 1
ATOM 660 C C . GLU A 1 82 ? 8.967 6.739 -18.539 1.00 83.50 82 GLU A C 1
ATOM 662 O O . GLU A 1 82 ? 7.779 6.946 -18.779 1.00 83.50 82 GLU A O 1
ATOM 667 N N . THR A 1 83 ? 9.403 6.429 -17.314 1.00 82.12 83 THR A N 1
ATOM 668 C CA . THR A 1 83 ? 8.505 6.253 -16.171 1.00 82.12 83 THR A CA 1
ATOM 669 C C . THR A 1 83 ? 7.861 7.578 -15.768 1.00 82.12 83 THR A C 1
ATOM 671 O O . THR A 1 83 ? 6.676 7.604 -15.459 1.00 82.12 83 THR A O 1
ATOM 674 N N . LEU A 1 84 ? 8.601 8.692 -15.813 1.00 82.56 84 LEU A N 1
ATOM 675 C CA . LEU A 1 84 ? 8.039 10.022 -15.564 1.00 82.56 84 LEU A CA 1
ATOM 676 C C . LEU A 1 84 ? 6.942 10.375 -16.574 1.00 82.56 84 LEU A C 1
ATOM 678 O O . LEU A 1 84 ? 5.871 10.808 -16.162 1.00 82.56 84 LEU A O 1
ATOM 682 N N . ALA A 1 85 ? 7.177 10.144 -17.868 1.00 78.69 85 ALA A N 1
ATOM 683 C CA . ALA A 1 85 ? 6.191 10.414 -18.912 1.00 78.69 85 ALA A CA 1
ATOM 684 C C . ALA A 1 85 ? 4.924 9.557 -18.743 1.00 78.69 85 ALA A C 1
ATOM 686 O O . ALA A 1 85 ? 3.813 10.073 -18.850 1.00 78.69 85 ALA A O 1
ATOM 687 N N . GLN A 1 86 ? 5.082 8.268 -18.424 1.00 81.00 86 GLN A N 1
ATOM 688 C CA . GLN A 1 86 ? 3.960 7.365 -18.145 1.00 81.00 86 GLN A CA 1
ATOM 689 C C . GLN A 1 86 ? 3.168 7.812 -16.911 1.00 81.00 86 GLN A C 1
ATOM 691 O O . GLN A 1 86 ? 1.953 7.968 -16.986 1.00 81.00 86 GLN A O 1
ATOM 696 N N . THR A 1 87 ? 3.841 8.077 -15.789 1.00 81.88 87 THR A N 1
ATOM 697 C CA . THR A 1 87 ? 3.185 8.539 -14.559 1.00 81.88 87 THR A CA 1
ATOM 698 C C . THR A 1 87 ? 2.496 9.888 -14.764 1.00 81.88 87 THR A C 1
ATOM 700 O O . THR A 1 87 ? 1.389 10.090 -14.274 1.00 81.88 87 THR A O 1
ATOM 703 N N . GLN A 1 88 ? 3.091 10.796 -15.541 1.00 82.31 88 GLN A N 1
ATOM 704 C CA . GLN A 1 88 ? 2.469 12.071 -15.893 1.00 82.31 88 GLN A CA 1
ATOM 705 C C . GLN A 1 88 ? 1.215 11.877 -16.759 1.00 82.31 88 GLN A C 1
ATOM 707 O O . GLN A 1 88 ? 0.204 12.526 -16.504 1.00 82.31 88 GLN A O 1
ATOM 712 N N . ALA A 1 89 ? 1.223 10.960 -17.730 1.00 78.38 89 ALA A N 1
ATOM 713 C CA . ALA A 1 89 ? 0.013 10.634 -18.487 1.00 78.38 89 ALA A CA 1
ATOM 714 C C . ALA A 1 89 ? -1.102 10.105 -17.567 1.00 78.38 89 ALA A C 1
ATOM 716 O O . ALA A 1 89 ? -2.244 10.543 -17.668 1.00 78.38 89 ALA A O 1
ATOM 717 N N . LEU A 1 90 ? -0.752 9.254 -16.597 1.00 80.75 90 LEU A N 1
ATOM 718 C CA . LEU A 1 90 ? -1.698 8.731 -15.612 1.00 80.75 90 LEU A CA 1
ATOM 719 C C . LEU A 1 90 ? -2.300 9.822 -14.712 1.00 80.75 90 LEU A C 1
ATOM 721 O O . LEU A 1 90 ? -3.484 9.744 -14.399 1.00 80.75 90 LEU A O 1
ATOM 725 N N . THR A 1 91 ? -1.542 10.870 -14.356 1.00 77.75 91 THR A N 1
ATOM 726 C CA . THR A 1 91 ? -2.108 12.016 -13.606 1.00 77.75 91 THR A CA 1
ATOM 727 C C . THR A 1 91 ? -3.201 12.763 -14.372 1.00 77.75 91 THR A C 1
ATOM 729 O O . THR A 1 91 ? -4.046 13.405 -13.753 1.00 77.75 91 THR A O 1
ATOM 732 N N . ALA A 1 92 ? -3.216 12.687 -15.708 1.00 72.06 92 ALA A N 1
ATOM 733 C CA . ALA A 1 92 ? -4.279 13.282 -16.516 1.00 72.06 92 ALA A CA 1
ATOM 734 C C . ALA A 1 92 ? -5.568 12.438 -16.506 1.00 72.06 92 ALA A C 1
ATOM 736 O O . ALA A 1 92 ? -6.645 12.961 -16.788 1.00 72.06 92 ALA A O 1
ATOM 737 N N . GLU A 1 93 ? -5.466 11.146 -16.180 1.00 69.50 93 GLU A N 1
ATOM 738 C CA . GLU A 1 93 ? -6.594 10.211 -16.096 1.00 69.50 93 GLU A CA 1
ATOM 739 C C . GLU A 1 93 ? -7.230 10.171 -14.696 1.00 69.50 93 GLU A C 1
ATOM 741 O O . GLU A 1 93 ? -8.380 9.744 -14.558 1.00 69.50 93 GLU A O 1
ATOM 746 N N . GLY A 1 94 ? -6.518 10.640 -13.666 1.00 76.38 94 GLY A N 1
ATOM 747 C CA . GLY A 1 94 ? -7.045 10.782 -12.314 1.00 76.38 94 GLY A CA 1
ATOM 748 C C . GLY A 1 94 ? -5.990 10.824 -11.216 1.00 76.38 94 GLY A C 1
ATOM 749 O O . GLY A 1 94 ? -4.793 10.960 -11.473 1.00 76.38 94 GLY A O 1
ATOM 750 N N . ASP A 1 95 ? -6.459 10.685 -9.976 1.00 85.94 95 ASP A N 1
ATOM 751 C CA . ASP A 1 95 ? -5.586 10.669 -8.807 1.00 85.94 95 ASP A CA 1
ATOM 752 C C . ASP A 1 95 ? -4.700 9.416 -8.799 1.00 85.94 95 ASP A C 1
ATOM 754 O O . ASP A 1 95 ? -5.128 8.300 -9.107 1.00 85.94 95 ASP A O 1
ATOM 758 N N . LEU A 1 96 ? -3.439 9.608 -8.415 1.00 87.62 96 LEU A N 1
ATOM 759 C CA . LEU A 1 96 ? -2.480 8.524 -8.251 1.00 87.62 96 LEU A CA 1
ATOM 760 C C . LEU A 1 96 ? -2.508 8.016 -6.812 1.00 87.62 96 LEU A C 1
ATOM 762 O O . LEU A 1 96 ? -2.460 8.791 -5.852 1.00 87.62 96 LEU A O 1
ATOM 766 N N . HIS A 1 97 ? -2.524 6.697 -6.666 1.00 94.31 97 HIS A N 1
ATOM 767 C CA . HIS A 1 97 ? -2.575 6.036 -5.370 1.00 94.31 97 HIS A CA 1
ATOM 768 C C . HIS A 1 97 ? -1.262 5.325 -5.052 1.00 94.31 97 HIS A C 1
ATOM 770 O O . HIS A 1 97 ? -0.557 4.869 -5.949 1.00 94.31 97 HIS A O 1
ATOM 776 N N . ILE A 1 98 ? -0.961 5.163 -3.766 1.00 95.75 98 ILE A N 1
ATOM 777 C CA . ILE A 1 98 ? 0.154 4.338 -3.284 1.00 95.75 98 ILE A CA 1
ATOM 778 C C . ILE A 1 98 ? -0.266 3.522 -2.062 1.00 95.75 98 ILE A C 1
ATOM 780 O O . ILE A 1 98 ? -1.173 3.900 -1.317 1.00 95.75 98 ILE A O 1
ATOM 784 N N . SER A 1 99 ? 0.425 2.409 -1.823 1.00 97.88 99 SER A N 1
ATOM 785 C CA . SER A 1 99 ? 0.344 1.700 -0.545 1.00 97.88 99 SER A CA 1
ATOM 786 C C . SER A 1 99 ? 1.232 2.385 0.494 1.00 97.88 99 SER A C 1
ATOM 788 O O . SER A 1 99 ? 2.344 2.818 0.180 1.00 97.88 99 SER A O 1
ATOM 790 N N . VAL A 1 100 ? 0.802 2.412 1.761 1.00 97.00 100 VAL A N 1
ATOM 791 C CA . VAL A 1 100 ? 1.677 2.827 2.873 1.00 97.00 100 VAL A CA 1
ATOM 792 C C . VAL A 1 100 ? 2.945 1.966 2.964 1.00 97.00 100 VAL A C 1
ATOM 794 O O . VAL A 1 100 ? 3.965 2.429 3.468 1.00 97.00 100 VAL A O 1
ATOM 797 N N . TRP A 1 101 ? 2.916 0.733 2.439 1.00 97.62 101 TRP A N 1
ATOM 798 C CA . TRP A 1 101 ? 4.112 -0.102 2.334 1.00 97.62 101 TRP A CA 1
ATOM 799 C C . TRP A 1 101 ? 5.144 0.498 1.375 1.00 97.62 101 TRP A C 1
ATOM 801 O O . TRP A 1 101 ? 6.317 0.597 1.722 1.00 97.62 101 TRP A O 1
ATOM 811 N N . SER A 1 102 ? 4.711 0.982 0.210 1.00 97.38 102 SER A N 1
ATOM 812 C CA . SER A 1 102 ? 5.602 1.657 -0.737 1.00 97.38 102 SER A CA 1
ATOM 813 C C . SER A 1 102 ? 6.189 2.931 -0.140 1.00 97.38 102 SER A C 1
ATOM 815 O O . SER A 1 102 ? 7.383 3.188 -0.270 1.00 97.38 102 SER A O 1
ATOM 817 N N . GLN A 1 103 ? 5.380 3.700 0.595 1.00 96.25 103 GLN A N 1
ATOM 818 C CA . GLN A 1 103 ? 5.876 4.858 1.339 1.00 96.25 103 GLN A CA 1
ATOM 819 C C . GLN A 1 103 ? 6.938 4.457 2.379 1.00 96.25 103 GLN A C 1
ATOM 821 O O . GLN A 1 103 ? 7.966 5.125 2.479 1.00 96.25 103 GLN A O 1
ATOM 826 N N . LEU A 1 104 ? 6.723 3.370 3.130 1.00 96.75 104 LEU A N 1
ATOM 827 C CA . LEU A 1 104 ? 7.707 2.834 4.076 1.00 96.75 104 LEU A CA 1
ATOM 828 C C . LEU A 1 104 ? 9.028 2.479 3.379 1.00 96.75 104 LEU A C 1
ATOM 830 O O . LEU A 1 104 ? 10.084 2.888 3.853 1.00 96.75 104 LEU A O 1
ATOM 834 N N . GLU A 1 105 ? 8.984 1.749 2.264 1.00 96.44 105 GLU A N 1
ATOM 835 C CA . GLU A 1 105 ? 10.188 1.345 1.525 1.00 96.44 105 GLU A CA 1
ATOM 836 C C . GLU A 1 105 ? 10.989 2.549 1.025 1.00 96.44 105 GLU A C 1
ATOM 838 O O . GLU A 1 105 ? 12.204 2.607 1.217 1.00 96.44 105 GLU A O 1
ATOM 843 N N . LEU A 1 106 ? 10.313 3.558 0.472 1.00 95.38 106 LEU A N 1
ATOM 844 C CA . LEU A 1 106 ? 10.971 4.786 0.029 1.00 95.38 106 LEU A CA 1
ATOM 845 C C . LEU A 1 106 ? 11.628 5.536 1.190 1.00 95.38 106 LEU A C 1
ATOM 847 O O . LEU A 1 106 ? 12.752 6.008 1.044 1.00 95.38 106 LEU A O 1
ATOM 851 N N . TRP A 1 107 ? 10.986 5.597 2.359 1.00 94.62 107 TRP A N 1
ATOM 852 C CA . TRP A 1 107 ? 11.602 6.193 3.548 1.00 94.62 107 TRP A CA 1
ATOM 853 C C . TRP A 1 107 ? 12.812 5.411 4.059 1.00 94.62 107 TRP A C 1
ATOM 855 O O . TRP A 1 107 ? 13.754 6.025 4.557 1.00 94.62 107 TRP A O 1
ATOM 865 N N . LEU A 1 108 ? 12.802 4.080 3.941 1.00 93.38 108 LEU A N 1
ATOM 866 C CA . LEU A 1 108 ? 13.942 3.237 4.308 1.00 93.38 108 LEU A CA 1
ATOM 867 C C . LEU A 1 108 ? 15.130 3.420 3.356 1.00 93.38 108 LEU A C 1
ATOM 869 O O . LEU A 1 108 ? 16.273 3.256 3.781 1.00 93.38 108 LEU A O 1
ATOM 873 N N . TRP A 1 109 ? 14.877 3.754 2.090 1.00 92.44 109 TRP A N 1
ATOM 874 C CA . TRP A 1 109 ? 15.923 3.971 1.086 1.00 92.44 109 TRP A CA 1
ATOM 875 C C . TRP A 1 109 ? 16.365 5.431 0.948 1.00 92.44 109 TRP A C 1
AT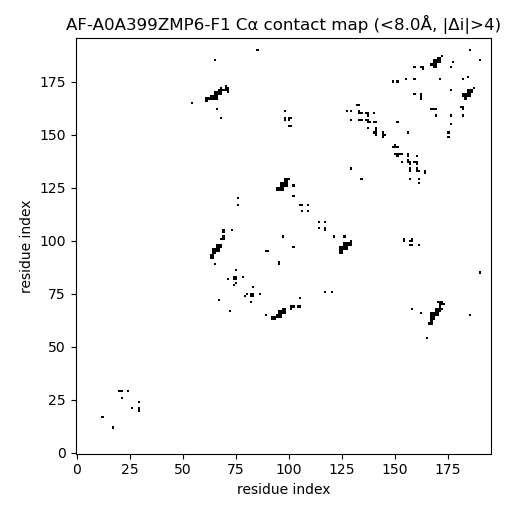OM 877 O O . TRP A 1 109 ? 17.437 5.677 0.399 1.00 92.44 109 TRP A O 1
ATOM 887 N N . ALA A 1 110 ? 15.574 6.392 1.431 1.00 89.12 110 ALA A N 1
ATOM 888 C CA . ALA A 1 110 ? 15.886 7.812 1.329 1.00 89.12 110 ALA A CA 1
ATOM 889 C C . ALA A 1 110 ? 17.112 8.191 2.178 1.00 89.12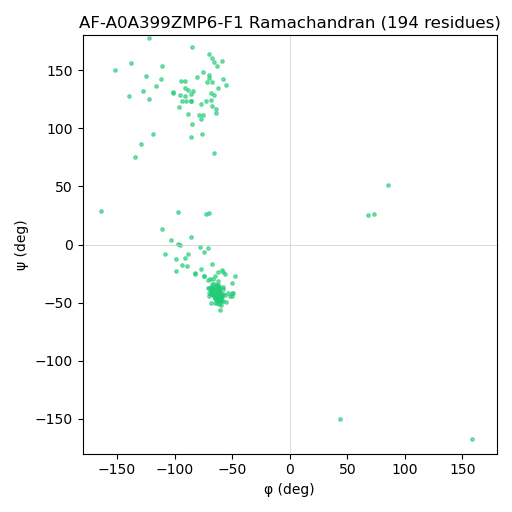 110 ALA A C 1
ATOM 891 O O . ALA A 1 110 ? 17.094 8.107 3.414 1.00 89.12 110 ALA A O 1
ATOM 892 N N . LEU A 1 111 ? 18.158 8.691 1.514 1.00 89.06 111 LEU A N 1
ATOM 893 C CA . LEU A 1 111 ? 19.270 9.364 2.180 1.00 89.06 111 LEU A CA 1
ATOM 894 C C . LEU A 1 111 ? 18.784 10.678 2.821 1.00 89.06 111 LEU A C 1
ATOM 896 O O . LEU A 1 111 ? 17.754 11.216 2.405 1.00 89.06 111 LEU A O 1
ATOM 900 N N . PRO A 1 112 ? 19.471 11.214 3.848 1.00 91.81 112 PRO A N 1
ATOM 901 C CA . PRO A 1 112 ? 19.064 12.452 4.517 1.00 91.81 112 PRO A CA 1
ATOM 902 C C . PRO A 1 112 ? 18.759 13.621 3.566 1.00 91.81 112 PRO A C 1
ATOM 904 O O . PRO A 1 112 ? 17.763 14.318 3.765 1.00 91.81 112 PRO A O 1
ATOM 907 N N . GLU A 1 113 ? 19.575 13.799 2.530 1.00 89.00 113 GLU A N 1
ATOM 908 C CA . GLU A 1 113 ? 19.441 14.805 1.475 1.00 89.00 113 GLU A CA 1
ATOM 909 C C . GLU A 1 113 ? 18.212 14.588 0.574 1.00 89.00 113 GLU A C 1
ATOM 911 O O . GLU A 1 113 ? 17.593 15.557 0.130 1.00 89.00 113 GLU A O 1
ATOM 916 N N . ASP A 1 114 ? 17.788 13.337 0.393 1.00 86.44 114 ASP A N 1
ATOM 917 C CA . ASP A 1 114 ? 16.668 12.954 -0.472 1.00 86.44 114 ASP A CA 1
ATOM 918 C C . ASP A 1 114 ? 15.315 12.982 0.252 1.00 86.44 114 ASP A C 1
ATOM 920 O O . ASP A 1 114 ? 14.260 12.860 -0.378 1.00 86.44 114 ASP A O 1
ATOM 924 N N . ARG A 1 115 ? 15.300 13.173 1.579 1.00 88.31 115 ARG A N 1
ATOM 925 C CA . ARG A 1 115 ? 14.070 13.129 2.392 1.00 88.31 115 ARG A CA 1
ATOM 926 C C . ARG A 1 115 ? 13.045 14.174 1.982 1.00 88.31 115 ARG A C 1
ATOM 928 O O . ARG A 1 115 ? 11.861 13.863 1.884 1.00 88.31 115 ARG A O 1
ATOM 935 N N . LYS A 1 116 ? 13.487 15.417 1.770 1.00 86.69 116 LYS A N 1
ATOM 936 C CA . LYS A 1 116 ? 12.588 16.503 1.365 1.00 86.69 116 LYS A CA 1
ATOM 937 C C . LYS A 1 116 ? 12.055 16.289 -0.060 1.00 86.69 116 LYS A C 1
ATOM 939 O O . LYS A 1 116 ? 10.836 16.297 -0.199 1.00 86.69 116 LYS A O 1
ATOM 944 N N . PRO A 1 117 ? 12.898 16.025 -1.078 1.00 85.75 117 PRO A N 1
ATOM 945 C CA . PRO A 1 117 ? 12.418 15.656 -2.410 1.00 85.75 117 PRO A CA 1
ATOM 946 C C . PRO A 1 117 ? 11.438 14.476 -2.402 1.00 85.75 117 PRO A C 1
ATOM 948 O O . PRO A 1 117 ? 10.405 14.532 -3.064 1.00 85.75 117 PRO A O 1
ATOM 951 N N . THR A 1 118 ? 11.714 13.439 -1.605 1.00 87.88 118 THR A N 1
ATOM 952 C CA . THR A 1 118 ? 10.828 12.274 -1.460 1.00 87.88 118 THR A CA 1
ATOM 953 C C . THR A 1 118 ? 9.480 12.671 -0.862 1.00 87.88 118 THR A C 1
ATOM 955 O O . THR A 1 118 ? 8.439 12.280 -1.383 1.00 87.88 118 THR A O 1
ATOM 958 N N . LEU A 1 119 ? 9.467 13.482 0.199 1.00 87.69 119 LEU A N 1
ATOM 959 C CA . LEU A 1 119 ? 8.223 13.978 0.789 1.00 87.69 119 LEU A CA 1
ATOM 960 C C . LEU A 1 119 ? 7.423 14.828 -0.202 1.00 87.69 119 LEU A C 1
ATOM 962 O O . LEU A 1 119 ? 6.219 14.620 -0.345 1.00 87.69 119 LEU A O 1
ATOM 966 N N . ASP A 1 120 ? 8.081 15.764 -0.884 1.00 81.69 120 ASP A N 1
ATOM 967 C CA . ASP A 1 120 ? 7.438 16.659 -1.848 1.00 81.69 120 ASP A CA 1
ATOM 968 C C . ASP A 1 120 ? 6.828 15.846 -3.014 1.00 81.69 120 ASP A C 1
ATOM 970 O O . ASP A 1 120 ? 5.704 16.121 -3.431 1.00 81.69 120 ASP A O 1
ATOM 974 N N . PHE A 1 121 ? 7.510 14.785 -3.469 1.00 86.75 121 PHE A N 1
ATOM 975 C CA . PHE A 1 121 ? 7.009 13.845 -4.480 1.00 86.75 121 PHE A CA 1
ATOM 976 C C . PHE A 1 121 ? 5.818 12.998 -4.004 1.00 86.75 121 PHE A C 1
ATOM 978 O O . PHE A 1 121 ? 4.890 12.764 -4.775 1.00 86.75 121 PHE A O 1
ATOM 985 N N . LEU A 1 122 ? 5.819 12.533 -2.750 1.00 86.44 122 LEU A N 1
ATOM 986 C CA . LEU A 1 122 ? 4.754 11.672 -2.214 1.00 86.44 122 LEU A CA 1
ATOM 987 C C . LEU A 1 122 ? 3.516 12.446 -1.744 1.00 86.44 122 LEU A C 1
ATOM 989 O O . LEU A 1 122 ? 2.427 11.882 -1.711 1.00 86.44 122 LEU A O 1
ATOM 993 N N . THR A 1 123 ? 3.667 13.722 -1.380 1.00 88.75 123 THR A N 1
ATOM 994 C CA . THR A 1 123 ? 2.586 14.584 -0.866 1.00 88.75 123 THR A CA 1
ATOM 995 C C . THR A 1 123 ? 1.326 14.623 -1.745 1.00 88.75 123 THR A C 1
ATOM 997 O O . THR A 1 123 ? 0.236 14.540 -1.180 1.00 88.75 123 THR A O 1
ATOM 1000 N N . PRO A 1 124 ? 1.407 14.741 -3.086 1.00 87.75 124 PRO A N 1
ATOM 1001 C CA . PRO A 1 124 ? 0.211 14.754 -3.929 1.00 87.75 124 PRO A CA 1
ATOM 1002 C C . PRO A 1 124 ? -0.454 13.377 -4.113 1.00 87.75 124 PRO A C 1
ATOM 1004 O O . PRO A 1 124 ? -1.513 13.312 -4.729 1.00 87.75 124 PRO A O 1
ATOM 1007 N N . LEU A 1 125 ? 0.137 12.280 -3.623 1.00 88.00 125 LEU A N 1
ATOM 1008 C CA . LEU A 1 125 ? -0.366 10.919 -3.842 1.00 88.00 125 LEU A CA 1
ATOM 1009 C C . LEU A 1 125 ? -1.338 10.489 -2.735 1.00 88.00 125 LEU A C 1
ATOM 1011 O O . LEU A 1 125 ? -1.101 10.705 -1.543 1.00 88.00 125 LEU A O 1
ATOM 1015 N N . ILE A 1 126 ? -2.408 9.782 -3.106 1.00 92.44 126 ILE A N 1
ATOM 1016 C CA . ILE A 1 126 ? -3.347 9.208 -2.137 1.00 92.44 126 ILE A CA 1
ATOM 1017 C C . ILE A 1 126 ? -2.728 7.947 -1.528 1.00 92.44 126 ILE A C 1
ATOM 1019 O O . ILE A 1 126 ? -2.634 6.903 -2.173 1.00 92.44 126 ILE A O 1
ATOM 1023 N N . THR A 1 127 ? -2.327 8.034 -0.260 1.00 94.62 127 THR A N 1
ATOM 1024 C CA . THR A 1 127 ? -1.730 6.907 0.471 1.00 94.62 127 THR A CA 1
ATOM 1025 C C . THR A 1 127 ? -2.795 6.074 1.180 1.00 94.62 127 THR A C 1
ATOM 1027 O O . THR A 1 127 ? -3.522 6.583 2.035 1.00 94.62 127 THR A O 1
ATOM 1030 N N . HIS A 1 128 ? -2.842 4.774 0.885 1.00 94.81 128 HIS A N 1
ATOM 1031 C CA . HIS A 1 128 ? -3.761 3.831 1.528 1.00 94.81 128 HIS A CA 1
ATOM 1032 C C . HIS A 1 128 ? -3.108 3.130 2.730 1.00 94.81 128 HIS A C 1
ATOM 1034 O O . HIS A 1 128 ? -2.057 2.499 2.570 1.00 94.81 128 HIS A O 1
ATOM 1040 N N . PRO A 1 129 ? -3.700 3.215 3.940 1.00 94.94 129 PRO A N 1
ATOM 1041 C CA . PRO A 1 129 ? -3.153 2.582 5.135 1.00 94.94 129 PRO A CA 1
ATOM 1042 C C . PRO A 1 129 ? -3.372 1.063 5.141 1.00 94.94 129 PRO A C 1
ATO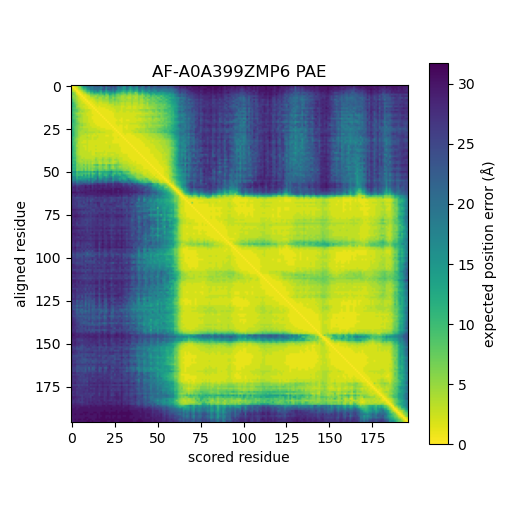M 1044 O O . PRO A 1 129 ? -4.398 0.563 4.686 1.00 94.94 129 PRO A O 1
ATOM 1047 N N . LEU A 1 130 ? -2.440 0.330 5.757 1.00 93.06 130 LEU A N 1
ATOM 1048 C CA . LEU A 1 130 ? -2.590 -1.100 6.021 1.00 93.06 130 LEU A CA 1
ATOM 1049 C C . LEU A 1 130 ? -3.613 -1.321 7.146 1.00 93.06 130 LEU A C 1
ATOM 1051 O O . LEU A 1 130 ? -3.449 -0.812 8.255 1.00 93.06 130 LEU A O 1
ATOM 1055 N N . ASN A 1 131 ? -4.649 -2.110 6.865 1.00 91.75 131 ASN A N 1
ATOM 1056 C CA . ASN A 1 131 ? -5.667 -2.526 7.830 1.00 91.75 131 ASN A CA 1
ATOM 1057 C C . ASN A 1 131 ? -5.747 -4.064 7.923 1.00 91.75 131 ASN A C 1
ATOM 1059 O O . ASN A 1 131 ? -5.035 -4.781 7.219 1.00 91.75 131 ASN A O 1
ATOM 1063 N N . GLU A 1 132 ? -6.614 -4.573 8.801 1.00 90.56 132 GLU A N 1
ATOM 1064 C CA . GLU A 1 132 ? -6.782 -6.016 9.035 1.00 90.56 132 GLU A CA 1
ATOM 1065 C C . GLU A 1 132 ? -7.222 -6.784 7.774 1.00 90.56 132 GLU A C 1
ATOM 1067 O O . GLU A 1 132 ? -6.752 -7.898 7.542 1.00 90.56 132 GLU A O 1
ATOM 1072 N N . ASP A 1 133 ? -8.071 -6.193 6.929 1.00 87.88 133 ASP A N 1
ATOM 1073 C CA . ASP A 1 133 ? -8.561 -6.829 5.702 1.00 87.88 133 ASP A CA 1
ATOM 1074 C C . ASP A 1 133 ? -7.466 -6.957 4.647 1.00 87.88 133 ASP A C 1
ATOM 1076 O O . ASP A 1 133 ? -7.302 -8.023 4.048 1.00 87.88 133 ASP A O 1
ATOM 1080 N N . ILE A 1 134 ? -6.688 -5.891 4.452 1.00 93.75 134 ILE A N 1
ATOM 1081 C CA . ILE A 1 134 ? -5.532 -5.881 3.555 1.00 93.75 134 ILE A CA 1
ATOM 1082 C C . ILE A 1 134 ? -4.480 -6.871 4.063 1.00 93.75 134 ILE A C 1
ATOM 1084 O O . ILE A 1 134 ? -3.965 -7.660 3.277 1.00 93.75 134 ILE A O 1
ATOM 1088 N N . ALA A 1 135 ? -4.194 -6.889 5.370 1.00 94.75 135 ALA A N 1
ATOM 1089 C CA . ALA A 1 135 ? -3.222 -7.809 5.958 1.00 94.75 135 ALA A CA 1
ATOM 1090 C C . ALA A 1 135 ? -3.635 -9.280 5.783 1.00 94.75 135 ALA A C 1
ATOM 1092 O O . ALA A 1 135 ? -2.827 -10.107 5.358 1.00 94.75 135 ALA A O 1
ATOM 1093 N N . ARG A 1 136 ? -4.905 -9.606 6.053 1.00 92.62 136 ARG A N 1
ATOM 1094 C CA . ARG A 1 136 ? -5.457 -10.947 5.822 1.00 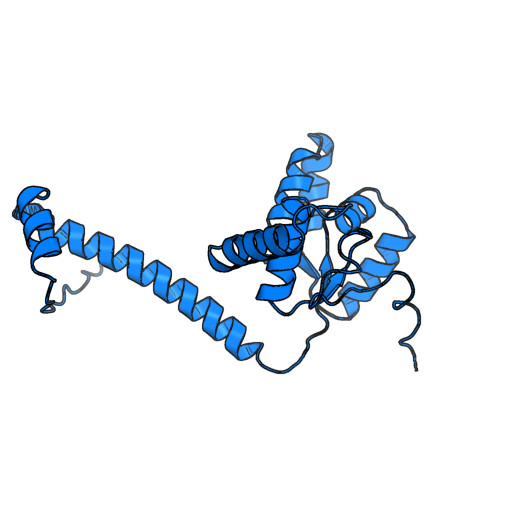92.62 136 ARG A CA 1
ATOM 1095 C C . ARG A 1 136 ? -5.366 -11.338 4.350 1.00 92.62 136 ARG A C 1
ATOM 1097 O O . ARG A 1 136 ? -4.870 -12.418 4.044 1.00 92.62 136 ARG A O 1
ATOM 1104 N N . ARG A 1 137 ? -5.778 -10.454 3.439 1.00 90.06 137 ARG A N 1
ATOM 1105 C CA . ARG A 1 137 ? -5.710 -10.721 1.998 1.00 90.06 137 ARG A CA 1
ATOM 1106 C C . ARG A 1 137 ? -4.271 -10.883 1.507 1.00 90.06 137 ARG A C 1
ATOM 1108 O O . ARG A 1 137 ? -4.017 -11.754 0.686 1.00 90.06 137 ARG A O 1
ATOM 1115 N N . ALA A 1 138 ? -3.320 -10.111 2.026 1.00 95.06 138 ALA A N 1
ATOM 1116 C CA . ALA A 1 138 ? -1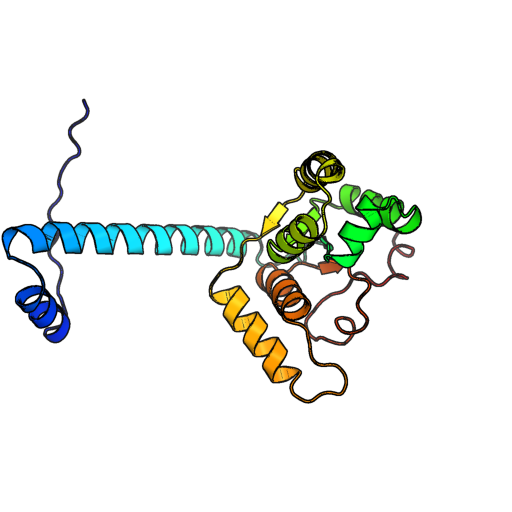.904 -10.290 1.716 1.00 95.06 138 ALA A CA 1
ATOM 1117 C C . ALA A 1 138 ? -1.424 -11.692 2.125 1.00 95.06 138 ALA A C 1
ATOM 1119 O O . ALA A 1 138 ? -0.802 -12.386 1.324 1.00 95.06 138 ALA A O 1
ATOM 1120 N N . ALA A 1 139 ? -1.781 -12.152 3.328 1.00 91.94 139 ALA A N 1
ATOM 1121 C CA . ALA A 1 139 ? -1.455 -13.502 3.779 1.00 91.94 139 ALA A CA 1
ATOM 1122 C C . ALA A 1 139 ? -2.092 -14.587 2.890 1.00 91.94 139 ALA A C 1
ATOM 1124 O O . ALA A 1 139 ? -1.412 -15.545 2.523 1.00 91.94 139 ALA A O 1
ATOM 1125 N N . GLU A 1 140 ? -3.358 -14.421 2.493 1.00 88.38 140 GLU A N 1
ATOM 1126 C CA . GLU A 1 140 ? -4.046 -15.321 1.554 1.00 88.38 140 GLU A CA 1
ATOM 1127 C C . GLU A 1 140 ? -3.324 -15.389 0.199 1.00 88.38 140 GLU A C 1
ATOM 1129 O O . GLU A 1 140 ? -3.083 -16.482 -0.313 1.00 88.38 140 GLU A O 1
ATOM 1134 N N . LEU A 1 141 ? -2.917 -14.242 -0.361 1.00 88.50 141 LEU A N 1
ATOM 1135 C CA . LEU A 1 141 ? -2.164 -14.180 -1.619 1.00 88.50 141 LEU A CA 1
ATOM 1136 C C . LEU A 1 141 ? -0.820 -14.908 -1.506 1.00 88.50 141 LEU A C 1
ATOM 1138 O O . LEU A 1 141 ? -0.455 -15.669 -2.402 1.00 88.50 141 LEU A O 1
ATOM 1142 N N . MET A 1 142 ? -0.095 -14.715 -0.401 1.00 90.00 142 MET A N 1
ATOM 1143 C CA . MET A 1 142 ? 1.175 -15.404 -0.155 1.00 90.00 142 MET A CA 1
ATOM 1144 C C . MET A 1 142 ? 0.991 -16.917 -0.023 1.00 90.00 142 MET A C 1
ATOM 1146 O O . MET A 1 142 ? 1.758 -17.678 -0.611 1.00 90.00 142 MET A O 1
ATOM 1150 N N . GLN A 1 143 ? -0.034 -17.364 0.706 1.00 86.94 143 GLN A N 1
ATOM 1151 C CA . GLN A 1 143 ? -0.346 -18.788 0.860 1.00 86.94 143 GLN A CA 1
ATOM 1152 C C . GLN A 1 143 ? -0.747 -19.427 -0.471 1.00 86.94 143 GLN A C 1
ATOM 1154 O O . GLN A 1 143 ? -0.252 -20.504 -0.798 1.00 86.94 143 GLN A O 1
ATOM 1159 N N . ALA A 1 144 ? -1.582 -18.746 -1.260 1.00 83.19 144 ALA A N 1
ATOM 1160 C CA . ALA A 1 144 ? -1.993 -19.207 -2.583 1.00 83.19 144 ALA A CA 1
ATOM 1161 C C . ALA A 1 144 ? -0.805 -19.317 -3.553 1.00 83.19 144 ALA A C 1
ATOM 1163 O O . ALA A 1 144 ? -0.754 -20.231 -4.374 1.00 83.19 144 ALA A O 1
ATOM 1164 N N . ARG A 1 145 ? 0.179 -18.415 -3.435 1.00 80.62 145 ARG A N 1
ATOM 1165 C CA . ARG A 1 145 ? 1.440 -18.481 -4.187 1.00 80.62 145 ARG A CA 1
ATOM 1166 C C . ARG A 1 145 ? 2.400 -19.552 -3.674 1.00 80.62 145 ARG A C 1
ATOM 1168 O O . ARG A 1 145 ? 3.175 -20.058 -4.483 1.00 80.62 145 ARG A O 1
ATOM 1175 N N . GLY A 1 146 ? 2.334 -19.915 -2.392 1.00 69.88 146 GLY A N 1
ATOM 1176 C CA . GLY A 1 146 ? 2.989 -21.080 -1.784 1.00 69.88 146 GLY A CA 1
ATOM 1177 C C . GLY A 1 146 ? 4.446 -21.310 -2.211 1.00 69.88 146 GLY A C 1
ATOM 1178 O O . GLY A 1 146 ? 5.167 -20.380 -2.565 1.00 69.88 146 GLY A O 1
ATOM 1179 N N . SER A 1 147 ? 4.882 -22.575 -2.229 1.00 66.38 147 SER A N 1
ATOM 1180 C CA . SER A 1 147 ? 6.209 -23.011 -2.709 1.00 66.38 147 SER A CA 1
ATOM 1181 C C . SER A 1 147 ? 6.392 -22.895 -4.233 1.00 66.38 147 SER A C 1
ATOM 1183 O O . SER A 1 147 ? 7.145 -23.670 -4.827 1.00 66.38 147 SER A O 1
ATOM 1185 N N . SER A 1 148 ? 5.683 -21.975 -4.898 1.00 73.19 148 SER A N 1
ATOM 1186 C CA . SER A 1 148 ? 5.932 -21.690 -6.311 1.00 73.19 148 SER A CA 1
ATOM 1187 C C . SER A 1 148 ? 7.377 -21.235 -6.514 1.00 73.19 148 SER A C 1
ATOM 1189 O O . SER A 1 148 ? 8.039 -20.757 -5.594 1.00 73.19 148 SER A O 1
ATOM 1191 N N . LYS A 1 149 ? 7.878 -21.368 -7.747 1.00 76.38 149 LYS A N 1
ATOM 1192 C CA . LYS A 1 149 ? 9.255 -20.977 -8.090 1.00 76.38 149 LYS A CA 1
ATOM 1193 C C . LYS A 1 149 ? 9.568 -19.512 -7.750 1.00 76.38 149 LYS A C 1
ATOM 1195 O O . LYS A 1 149 ? 10.727 -19.212 -7.503 1.00 76.38 149 LYS A O 1
ATOM 1200 N N . ASN A 1 150 ? 8.546 -18.651 -7.699 1.00 82.56 150 ASN A N 1
ATOM 1201 C CA . ASN A 1 150 ? 8.655 -17.244 -7.321 1.00 82.56 150 ASN A CA 1
ATOM 1202 C C . ASN A 1 150 ? 7.604 -16.915 -6.239 1.00 82.56 150 ASN A C 1
ATOM 1204 O O . ASN A 1 150 ? 6.495 -16.499 -6.577 1.00 82.56 150 ASN A O 1
ATOM 1208 N N . PRO A 1 151 ? 7.881 -17.114 -4.944 1.00 86.38 151 PRO A N 1
ATOM 1209 C CA . PRO A 1 151 ? 6.965 -16.670 -3.896 1.00 86.38 151 PRO A CA 1
ATOM 1210 C C . PRO A 1 151 ? 6.818 -15.140 -3.924 1.00 86.38 151 PRO A C 1
ATOM 1212 O O . PRO A 1 151 ? 7.720 -14.434 -4.377 1.00 86.38 151 PRO A O 1
ATOM 1215 N N . LEU A 1 152 ? 5.679 -14.624 -3.456 1.00 90.38 152 LEU A N 1
ATOM 1216 C CA . LEU A 1 152 ? 5.521 -13.180 -3.262 1.00 90.38 152 LEU A CA 1
ATOM 1217 C C . LEU A 1 152 ? 6.362 -12.733 -2.069 1.00 90.38 152 LEU A C 1
ATOM 1219 O O . LEU A 1 152 ? 6.387 -13.400 -1.031 1.00 90.38 152 LEU A O 1
ATOM 1223 N N . THR A 1 153 ? 6.998 -11.577 -2.194 1.00 93.06 153 THR A N 1
ATOM 1224 C CA . THR A 1 153 ? 7.526 -10.873 -1.022 1.00 93.06 153 THR A CA 1
ATOM 1225 C C . THR A 1 153 ? 6.380 -10.310 -0.172 1.00 93.06 153 THR A C 1
ATOM 1227 O O . THR A 1 153 ? 5.247 -10.171 -0.642 1.00 93.06 153 THR A O 1
ATOM 1230 N N . TYR A 1 154 ? 6.663 -9.939 1.082 1.00 94.31 154 TYR A N 1
ATOM 1231 C CA . TYR A 1 154 ? 5.679 -9.229 1.912 1.00 94.31 154 TYR A CA 1
ATOM 1232 C C . TYR A 1 154 ? 5.222 -7.916 1.259 1.00 94.31 154 TYR A C 1
ATOM 1234 O O . TYR A 1 154 ? 4.036 -7.602 1.304 1.00 94.31 154 TYR A O 1
ATOM 1242 N N . ALA A 1 155 ? 6.143 -7.196 0.609 1.00 94.75 155 ALA A N 1
ATOM 1243 C CA . ALA A 1 155 ? 5.853 -5.960 -0.111 1.00 94.75 155 ALA A CA 1
ATOM 1244 C C . ALA A 1 155 ? 4.844 -6.195 -1.237 1.00 94.75 155 ALA A C 1
ATOM 1246 O O . ALA A 1 155 ? 3.757 -5.619 -1.236 1.00 94.75 155 ALA A O 1
ATOM 1247 N N . GLU A 1 156 ? 5.166 -7.124 -2.137 1.00 94.62 156 GLU A N 1
ATOM 1248 C CA . GLU A 1 156 ? 4.314 -7.499 -3.265 1.00 94.62 156 GLU A CA 1
ATOM 1249 C C . GLU A 1 156 ? 2.924 -7.945 -2.802 1.00 94.62 156 GLU A C 1
ATOM 1251 O O . GLU A 1 156 ? 1.913 -7.533 -3.369 1.00 94.62 156 GLU A O 1
ATOM 1256 N N . ALA A 1 157 ? 2.855 -8.750 -1.739 1.00 94.94 157 ALA A N 1
ATOM 1257 C CA . ALA A 1 157 ? 1.590 -9.223 -1.196 1.00 94.94 157 ALA A CA 1
ATOM 1258 C C . ALA A 1 157 ? 0.734 -8.090 -0.612 1.00 94.94 157 ALA A C 1
ATOM 1260 O O . ALA A 1 157 ? -0.468 -8.036 -0.875 1.00 94.94 157 ALA A O 1
ATOM 1261 N N . VAL A 1 158 ? 1.332 -7.175 0.157 1.00 97.38 158 VAL A N 1
ATOM 1262 C CA . VAL A 1 158 ? 0.621 -6.037 0.760 1.00 97.38 158 VAL A CA 1
ATOM 1263 C C . VAL A 1 158 ? 0.168 -5.044 -0.306 1.00 97.38 158 VAL A C 1
ATOM 1265 O O . VAL A 1 158 ? -0.968 -4.569 -0.252 1.00 97.38 158 VAL A O 1
ATOM 1268 N N . ILE A 1 159 ? 1.012 -4.745 -1.292 1.00 96.44 159 ILE A N 1
ATOM 1269 C CA . ILE A 1 159 ? 0.688 -3.827 -2.389 1.00 96.44 159 ILE A CA 1
ATOM 1270 C C . ILE A 1 159 ? -0.445 -4.411 -3.235 1.00 96.44 159 ILE A C 1
ATOM 1272 O O . ILE A 1 159 ? -1.475 -3.757 -3.398 1.00 96.44 159 ILE A O 1
ATOM 1276 N N . ALA A 1 160 ? -0.335 -5.674 -3.658 1.00 94.00 160 ALA A N 1
ATOM 1277 C CA . ALA A 1 160 ? -1.390 -6.341 -4.416 1.00 94.00 160 ALA A CA 1
ATOM 1278 C C . ALA A 1 160 ? -2.706 -6.434 -3.625 1.00 94.00 160 ALA A C 1
ATOM 1280 O O . ALA A 1 160 ? -3.779 -6.161 -4.166 1.00 94.00 160 ALA A O 1
ATOM 1281 N N . ALA A 1 161 ? -2.648 -6.768 -2.332 1.00 94.06 161 ALA A N 1
ATOM 1282 C CA . ALA A 1 161 ? -3.828 -6.789 -1.472 1.00 94.06 161 ALA A CA 1
ATOM 1283 C C . ALA A 1 161 ? -4.478 -5.405 -1.340 1.00 94.06 161 ALA A C 1
ATOM 1285 O O . ALA A 1 161 ? -5.704 -5.316 -1.368 1.00 94.06 161 ALA A O 1
ATOM 1286 N N . THR A 1 162 ? -3.677 -4.339 -1.247 1.00 96.06 162 THR A N 1
ATOM 1287 C CA . THR A 1 162 ? -4.158 -2.949 -1.213 1.00 96.06 162 THR A CA 1
ATOM 1288 C C . THR A 1 162 ? -4.880 -2.602 -2.514 1.00 96.06 162 THR A C 1
ATOM 1290 O O . THR A 1 162 ? -6.023 -2.147 -2.477 1.00 96.06 162 THR A O 1
ATOM 1293 N N . THR A 1 163 ? -4.273 -2.901 -3.667 1.00 93.69 163 THR A N 1
ATOM 1294 C CA . THR A 1 163 ? -4.895 -2.701 -4.984 1.00 93.69 163 THR A CA 1
ATOM 1295 C C . THR A 1 163 ? -6.241 -3.417 -5.078 1.00 93.69 163 THR A C 1
ATOM 1297 O O . THR A 1 163 ? -7.242 -2.807 -5.449 1.00 93.69 163 THR A O 1
ATOM 1300 N N . LEU A 1 164 ? -6.289 -4.698 -4.698 1.00 88.94 164 LEU A N 1
ATOM 1301 C CA . LEU A 1 164 ? -7.508 -5.504 -4.752 1.00 88.94 164 LEU A CA 1
ATOM 1302 C C . LEU A 1 164 ? -8.582 -5.029 -3.770 1.00 88.94 164 LEU A C 1
ATOM 1304 O O . LEU A 1 164 ? -9.766 -5.092 -4.089 1.00 88.94 164 LEU A O 1
ATOM 1308 N N . HIS A 1 165 ? -8.191 -4.582 -2.576 1.00 88.94 165 HIS A N 1
ATOM 1309 C CA . HIS A 1 165 ? -9.121 -4.079 -1.566 1.00 88.94 165 HIS A CA 1
ATOM 1310 C C . HIS A 1 165 ? -9.833 -2.804 -2.034 1.00 88.94 165 HIS A C 1
ATOM 1312 O O . HIS A 1 165 ? -11.027 -2.649 -1.791 1.00 88.94 165 HIS A O 1
ATOM 1318 N N . HIS A 1 166 ? -9.121 -1.929 -2.746 1.00 86.38 166 HIS A N 1
ATOM 1319 C CA . HIS A 1 166 ? -9.652 -0.658 -3.236 1.00 86.38 166 HIS A CA 1
ATOM 1320 C C . HIS A 1 166 ? -10.173 -0.705 -4.683 1.00 86.38 166 HIS A C 1
ATOM 1322 O O . HIS A 1 166 ? -10.654 0.307 -5.178 1.00 86.38 166 HIS A O 1
ATOM 1328 N N . GLY A 1 167 ? -10.099 -1.855 -5.364 1.00 86.69 167 GLY A N 1
ATOM 1329 C CA . GLY A 1 167 ? -10.561 -1.995 -6.751 1.00 86.69 167 GLY A CA 1
ATOM 1330 C C . GLY A 1 167 ? -9.722 -1.219 -7.776 1.00 86.69 167 GLY A C 1
ATOM 1331 O O . GLY A 1 167 ? -10.238 -0.860 -8.831 1.00 86.69 167 GLY A O 1
ATOM 1332 N N . LEU A 1 168 ? -8.450 -0.959 -7.467 1.00 88.88 168 LEU A N 1
ATOM 1333 C CA . LEU A 1 168 ? -7.540 -0.144 -8.278 1.00 88.88 168 LEU A CA 1
ATOM 1334 C C . LEU A 1 168 ? -6.871 -0.963 -9.393 1.00 88.88 168 LEU A C 1
ATOM 1336 O O . LEU A 1 168 ? -6.923 -2.197 -9.407 1.00 88.88 168 LEU A O 1
ATOM 1340 N N . THR A 1 169 ? -6.186 -0.276 -10.310 1.00 89.69 169 THR A N 1
ATOM 1341 C CA . THR A 1 169 ? -5.271 -0.917 -11.273 1.00 89.69 169 THR A CA 1
ATOM 1342 C C . THR A 1 169 ? -3.833 -0.733 -10.797 1.00 89.69 169 THR A C 1
ATOM 1344 O O . THR A 1 169 ? -3.451 0.373 -10.444 1.00 89.69 169 THR A O 1
ATOM 1347 N N . LEU A 1 170 ? -3.020 -1.786 -10.751 1.00 91.31 170 LEU A N 1
ATOM 1348 C CA . LEU A 1 170 ? -1.625 -1.678 -10.322 1.00 91.31 170 LEU A CA 1
ATOM 1349 C C . LEU A 1 170 ? -0.724 -1.282 -11.503 1.00 91.31 170 LEU A C 1
ATOM 1351 O O . LEU A 1 170 ? -0.744 -1.930 -12.546 1.00 91.31 170 LEU A O 1
ATOM 1355 N N . ALA A 1 171 ? 0.103 -0.256 -11.336 1.00 90.94 171 ALA A N 1
ATOM 1356 C CA . ALA A 1 171 ? 1.261 0.005 -12.185 1.00 90.94 171 ALA A CA 1
ATOM 1357 C C . ALA A 1 171 ? 2.495 -0.584 -11.495 1.00 90.94 171 ALA A C 1
ATOM 1359 O O . ALA A 1 171 ? 2.810 -0.176 -10.381 1.00 90.94 171 ALA A O 1
ATOM 1360 N N . SER A 1 172 ? 3.166 -1.546 -12.127 1.00 90.94 172 SER A N 1
ATOM 1361 C CA . SER A 1 172 ? 4.321 -2.254 -11.557 1.00 90.94 172 SER A CA 1
ATOM 1362 C C . SER A 1 172 ? 5.248 -2.745 -12.666 1.00 90.94 172 SER A C 1
ATOM 1364 O O . SER A 1 172 ? 4.783 -3.069 -13.762 1.00 90.94 172 SER A O 1
ATOM 1366 N N . TYR A 1 173 ? 6.546 -2.834 -12.372 1.00 88.19 173 TYR A N 1
ATOM 1367 C CA . TYR A 1 173 ? 7.535 -3.508 -13.217 1.00 88.19 173 TYR A CA 1
ATOM 1368 C C . TYR A 1 173 ? 7.808 -4.952 -12.737 1.00 88.19 173 TYR A C 1
ATOM 1370 O O . TYR A 1 173 ? 8.621 -5.664 -13.342 1.00 88.19 173 TYR A O 1
ATOM 1378 N N . SER A 1 174 ? 7.152 -5.415 -11.662 1.00 85.69 174 SER A N 1
ATOM 1379 C CA . SER A 1 174 ? 7.332 -6.766 -11.130 1.00 85.69 174 SER A CA 1
ATOM 1380 C C . SER A 1 174 ? 6.636 -7.816 -11.996 1.00 85.69 174 SER A C 1
ATOM 1382 O O . SER A 1 174 ? 5.415 -7.990 -11.979 1.00 85.69 174 SER A O 1
ATOM 1384 N N . LYS A 1 175 ? 7.451 -8.647 -12.654 1.00 83.12 175 LYS A N 1
ATOM 1385 C CA . LYS A 1 175 ? 6.994 -9.866 -13.348 1.00 83.12 175 LYS A CA 1
ATOM 1386 C C . LYS A 1 175 ? 6.293 -10.857 -12.419 1.00 83.12 175 LYS A C 1
ATOM 1388 O O . LYS A 1 175 ? 5.560 -11.733 -12.874 1.00 83.12 175 LYS A O 1
ATOM 1393 N N . ASN A 1 176 ? 6.542 -10.769 -11.113 1.00 84.31 176 ASN A N 1
ATOM 1394 C CA . ASN A 1 176 ? 5.904 -11.653 -10.148 1.00 84.31 176 ASN A CA 1
ATOM 1395 C C . ASN A 1 176 ? 4.412 -11.323 -9.994 1.00 84.31 176 ASN A C 1
ATOM 1397 O O . ASN A 1 176 ? 3.592 -12.213 -9.768 1.00 84.31 176 ASN A O 1
ATOM 1401 N N . LEU A 1 177 ? 4.046 -10.055 -10.173 1.00 84.38 177 LEU A N 1
ATOM 1402 C CA . LEU A 1 177 ? 2.669 -9.592 -10.062 1.00 84.38 177 LEU A CA 1
ATOM 1403 C C . LEU A 1 177 ? 1.870 -9.824 -11.352 1.00 84.38 177 LEU A C 1
ATOM 1405 O O . LEU A 1 177 ? 0.664 -10.036 -11.266 1.00 84.38 177 LEU A O 1
ATOM 1409 N N . GLU A 1 178 ? 2.528 -9.907 -12.519 1.00 80.31 178 GLU A N 1
ATOM 1410 C CA . GLU A 1 178 ? 1.909 -10.149 -13.846 1.00 80.31 178 GLU A CA 1
ATOM 1411 C C . GLU A 1 178 ? 0.946 -11.334 -13.909 1.00 80.31 178 GLU A C 1
ATOM 1413 O O . GLU A 1 178 ? -0.040 -11.314 -14.641 1.00 80.31 178 GLU A O 1
ATOM 1418 N N . THR A 1 179 ? 1.225 -12.374 -13.134 1.00 77.75 179 THR A N 1
ATOM 1419 C CA . THR A 1 179 ? 0.465 -13.631 -13.155 1.00 77.75 179 THR A CA 1
ATOM 1420 C C . THR A 1 179 ? -0.500 -13.766 -11.978 1.00 77.75 179 THR A C 1
ATOM 1422 O O . THR A 1 179 ? -1.146 -14.803 -11.825 1.00 77.75 179 THR A O 1
ATOM 1425 N N . LEU A 1 180 ? -0.613 -12.740 -11.130 1.00 78.31 180 LEU A N 1
ATOM 1426 C CA . LEU A 1 180 ? -1.429 -12.785 -9.923 1.00 78.31 180 LEU A CA 1
ATOM 1427 C C . LEU A 1 180 ? -2.887 -12.407 -10.225 1.00 78.31 180 LEU A C 1
ATOM 1429 O O . LEU A 1 180 ? -3.268 -11.246 -10.160 1.00 78.31 180 LEU A O 1
ATOM 1433 N N . ALA A 1 181 ? -3.745 -13.384 -10.514 1.00 70.56 181 ALA A N 1
ATOM 1434 C CA . ALA A 1 181 ? -5.185 -13.131 -10.599 1.00 70.56 181 ALA A CA 1
ATOM 1435 C C . ALA A 1 181 ? -5.780 -12.841 -9.199 1.00 70.56 181 ALA A C 1
ATOM 1437 O O . ALA A 1 181 ? -5.372 -13.488 -8.232 1.00 70.56 181 ALA A O 1
ATOM 1438 N N . PRO A 1 182 ? -6.758 -11.921 -9.052 1.00 73.38 182 PRO A N 1
ATOM 1439 C CA . PRO A 1 182 ? -7.461 -11.148 -10.085 1.00 73.38 182 PRO A CA 1
ATOM 1440 C C . PRO A 1 182 ? -6.893 -9.726 -10.305 1.00 73.38 182 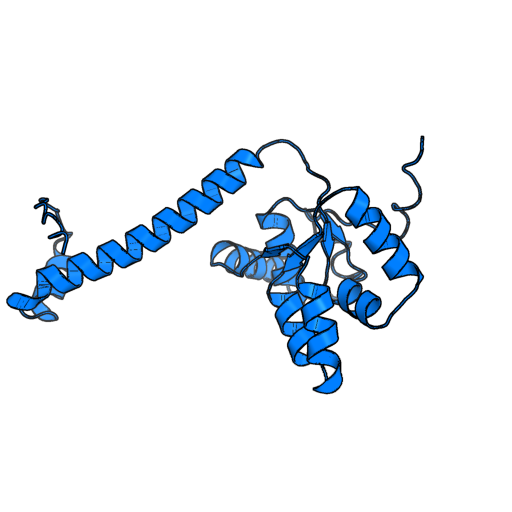PRO A C 1
ATOM 1442 O O . PRO A 1 182 ? -7.638 -8.811 -10.659 1.00 73.38 182 PRO A O 1
ATOM 1445 N N . LEU A 1 183 ? -5.600 -9.508 -10.051 1.00 77.31 183 LEU A N 1
ATOM 1446 C CA . LEU A 1 183 ? -4.963 -8.195 -10.151 1.00 77.31 183 LEU A CA 1
ATOM 1447 C C . LEU A 1 183 ? -5.022 -7.661 -11.588 1.00 77.31 183 LEU A C 1
ATOM 1449 O O . LEU A 1 183 ? -4.729 -8.376 -12.546 1.00 77.31 183 LEU A O 1
ATOM 1453 N N . ARG A 1 184 ? -5.383 -6.385 -11.739 1.00 80.50 184 ARG A N 1
ATOM 1454 C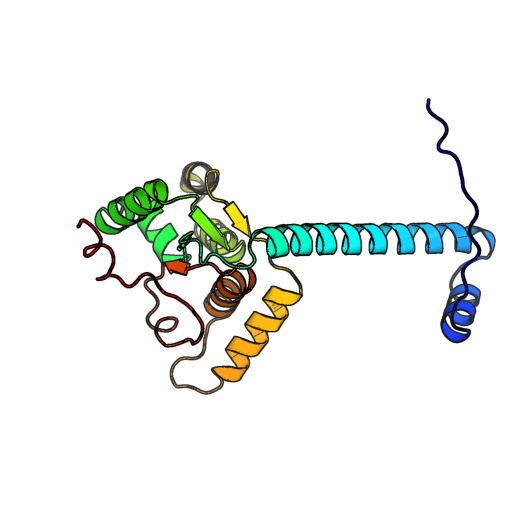 CA . ARG A 1 184 ? -5.289 -5.671 -13.017 1.00 80.50 184 ARG A CA 1
ATOM 1455 C C . ARG A 1 184 ? -3.985 -4.905 -13.047 1.00 80.50 184 ARG A C 1
ATOM 1457 O O . ARG A 1 184 ? -3.710 -4.156 -12.113 1.00 80.50 184 ARG A O 1
ATOM 1464 N N . LEU A 1 185 ? -3.220 -5.077 -14.116 1.00 79.25 185 LEU A N 1
ATOM 1465 C CA . LEU A 1 185 ? -1.935 -4.418 -14.290 1.00 79.25 185 LEU A CA 1
ATOM 1466 C C . LEU A 1 185 ? -1.959 -3.475 -15.482 1.00 79.25 185 LEU A C 1
ATOM 1468 O O . LEU A 1 185 ? -2.426 -3.842 -16.560 1.00 79.25 185 LEU A O 1
ATOM 1472 N N . LEU A 1 186 ? -1.392 -2.288 -15.297 1.00 76.19 186 LEU A N 1
ATOM 1473 C CA . LEU A 1 186 ? -0.972 -1.440 -16.401 1.00 76.19 186 LEU A CA 1
ATOM 1474 C C . LEU A 1 186 ? 0.320 -2.029 -16.957 1.00 76.19 186 LEU A C 1
ATOM 1476 O O . LEU A 1 186 ? 1.405 -1.809 -16.425 1.00 76.19 186 LEU A O 1
ATOM 1480 N N . SER A 1 187 ? 0.190 -2.847 -17.999 1.00 58.91 187 SER A N 1
ATOM 1481 C CA . SER A 1 187 ? 1.361 -3.415 -18.661 1.00 58.91 187 SER A CA 1
ATOM 1482 C C . SER A 1 187 ? 2.129 -2.338 -19.430 1.00 58.91 187 SER A C 1
ATOM 1484 O O . SER A 1 187 ? 1.547 -1.426 -20.022 1.00 58.91 187 SER A O 1
ATOM 1486 N N . HIS A 1 188 ? 3.454 -2.490 -19.465 1.00 52.38 188 HIS A N 1
ATOM 1487 C CA . HIS A 1 188 ? 4.406 -1.603 -20.141 1.00 52.38 188 HIS A CA 1
ATOM 1488 C C . HIS A 1 188 ? 4.058 -1.200 -21.576 1.00 52.38 188 HIS A C 1
ATOM 1490 O O . HIS A 1 188 ? 4.484 -0.157 -22.061 1.00 52.38 188 HIS A O 1
ATOM 1496 N N . THR A 1 189 ? 3.308 -2.048 -22.270 1.00 44.84 189 THR A N 1
ATOM 1497 C CA . THR A 1 189 ? 2.952 -1.901 -23.680 1.00 44.84 189 THR A CA 1
ATOM 1498 C C . THR A 1 189 ? 1.560 -1.310 -23.900 1.00 44.84 189 THR A C 1
ATOM 1500 O O . THR A 1 189 ? 1.242 -0.924 -25.025 1.00 44.84 189 THR A O 1
ATOM 1503 N N . GLN A 1 190 ? 0.719 -1.215 -22.865 1.00 48.38 190 GLN A N 1
ATOM 1504 C CA . GLN A 1 190 ? -0.679 -0.790 -23.005 1.00 48.38 190 GLN A CA 1
ATOM 1505 C C . GLN A 1 190 ? -0.899 0.721 -22.848 1.00 48.38 190 GLN A C 1
ATOM 1507 O O . GLN A 1 190 ? -1.936 1.214 -23.280 1.00 48.38 190 GLN A O 1
ATOM 1512 N N . ALA A 1 191 ? 0.095 1.481 -22.376 1.00 42.59 191 ALA A N 1
ATOM 1513 C CA . ALA A 1 191 ? 0.035 2.949 -22.343 1.00 42.59 191 ALA A CA 1
ATOM 1514 C C . ALA A 1 191 ? 0.141 3.619 -23.739 1.00 42.59 191 ALA A C 1
ATOM 1516 O O . ALA A 1 191 ? 0.026 4.834 -23.846 1.00 42.59 191 ALA A O 1
ATOM 1517 N N . LEU A 1 192 ? 0.330 2.848 -24.824 1.00 31.73 192 LEU A N 1
ATOM 1518 C CA . LEU A 1 192 ? 0.417 3.353 -26.208 1.00 31.73 192 LEU A CA 1
ATOM 1519 C C . LEU A 1 192 ? -0.775 2.977 -27.106 1.00 31.73 192 LEU A C 1
ATOM 1521 O O . LEU A 1 192 ? -0.701 3.130 -28.324 1.00 31.73 192 LEU A O 1
ATOM 1525 N N . ARG A 1 193 ? -1.893 2.489 -26.555 1.00 33.62 193 ARG A N 1
ATOM 1526 C CA . ARG A 1 193 ? -3.106 2.213 -27.349 1.00 33.62 193 ARG A CA 1
ATOM 1527 C C . ARG A 1 193 ? -4.351 2.750 -26.659 1.00 33.62 193 ARG A C 1
ATOM 1529 O O . ARG A 1 193 ? -5.136 2.000 -26.092 1.00 33.62 193 ARG A O 1
ATOM 1536 N N . GLY A 1 194 ? -4.516 4.064 -26.726 1.00 34.66 194 GLY A N 1
ATOM 1537 C CA . GLY A 1 194 ? -5.677 4.752 -26.169 1.00 34.66 194 GLY A CA 1
ATOM 1538 C C . GLY A 1 194 ? -5.862 6.175 -26.682 1.00 34.66 194 GLY A C 1
ATOM 1539 O O . GLY A 1 194 ? -6.390 7.000 -25.954 1.00 34.66 194 GLY A O 1
ATOM 1540 N N . ILE A 1 195 ? -5.419 6.471 -27.906 1.00 32.38 195 ILE A N 1
ATOM 1541 C CA . ILE A 1 195 ? -5.850 7.663 -28.643 1.00 32.38 195 ILE A CA 1
ATOM 1542 C C . ILE A 1 195 ? -6.526 7.123 -29.902 1.00 32.38 195 ILE A C 1
ATOM 1544 O O . ILE A 1 195 ? -5.854 6.696 -30.841 1.00 32.38 195 ILE A O 1
ATOM 1548 N N . SER A 1 196 ? -7.851 6.995 -29.834 1.00 33.16 196 SER A N 1
ATOM 1549 C CA . SER A 1 196 ? -8.714 6.954 -31.019 1.00 33.16 196 SER A CA 1
ATOM 1550 C C . SER A 1 196 ? -9.128 8.378 -31.341 1.00 33.16 196 SER A C 1
ATOM 1552 O O . SER A 1 196 ? -9.409 9.109 -30.365 1.00 33.16 196 SER A O 1
#

Sequence (196 aa):
MRTQSIERINVNFPSPVLEDLRRLVPAKRRSEVIARATARELRRLKLAAQFEQAARRAIWSAEKYPLLDTDVLARCLRGVPETLAQTQALTAEGDLHISVWSQLELWLWALPEDRKPTLDFLTPLITHPLNEDIARRAAELMQARGSSKNPLTYAEAVIAATTLHHGLTLASYSKNLETLAPLRLLSHTQALRGIS